Protein 5Z4Z (pdb70)

Sequence (266 aa):
SMKLQQLRYIWEVAHHDLNVSATAQSLYTSQPGISKQIRLLEDELGVEVFARSHLTRVTPAGERIIHTAGEILRKVESIKQIAQEFSNSMKLQQLRYIWEVAHHDLNVSATAQSLYTSQPGISKQIRLLEDELGVEVFARSGHLTRVTPAGERIIHTAGEILRKVESIKQIAQEFSNESMKLQQLRYIWEVAHHDLNVSATAQSLYTSQPGISKQIRLLEDELGVEVFARSGHLTRVTPAGERIIHTAGEILRKVESIKQIAQEFS

Nearest PDB structures (foldseek):
  5z4z-assembly2_C-2  TM=1.011E+00  e=6.939E-15  unclassified
  5z4y-assembly1_B  TM=9.822E-01  e=6.796E-14  unclassified
  5z4z-assembly1_A  TM=9.884E-01  e=1.163E-13  unclassified
  9f14-assembly1_A  TM=9.627E-01  e=1.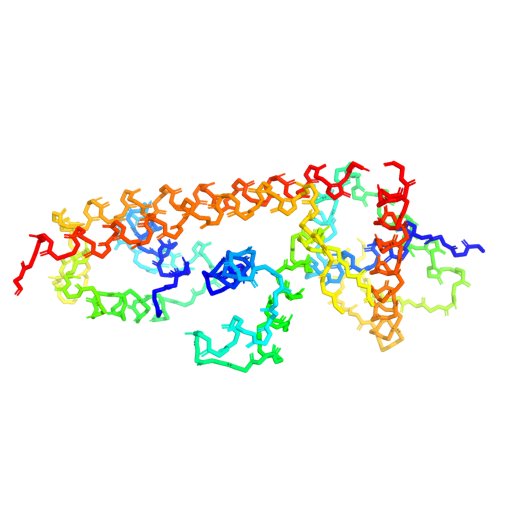868E-10  Klebsiella aerogenes
  2esn-assembly1_C  TM=8.718E-01  e=1.412E-03  Pseudomonas aeruginosa

Radius of gyration: 21.37 Å; Cα contacts (8 Å, |Δi|>4): 303; chains: 3; bounding box: 56×44×63 Å

B-factor: mean 33.5, std 11.33, range [14.19, 84.02]

Structure (mmCIF, N/CA/C/O backbone):
data_5Z4Z
#
_entry.id   5Z4Z
#
_cell.length_a   106.084
_cell.length_b   53.222
_cell.length_c   57.456
_cell.angle_alpha   90.00
_cell.angle_beta   91.66
_cell.angle_gamma   90.00
#
_symmetry.space_group_name_H-M   'C 1 2 1'
#
loop_
_entity.id
_entity.type
_entity.pdbx_description
1 polymer 'Transcriptional regulator CysB'
2 non-polymer 'SULFATE ION'
3 water water
#
loop_
_atom_site.group_PDB
_atom_site.id
_atom_site.type_symbol
_atom_site.label_atom_id
_atom_site.label_alt_id
_atom_site.label_comp_id
_atom_site.label_asym_id
_atom_site.label_entity_id
_atom_site.label_seq_id
_atom_site.pdbx_PDB_ins_code
_atom_site.Cartn_x
_atom_site.Cartn_y
_atom_site.Cartn_z
_atom_site.occupancy
_atom_site.B_iso_or_equiv
_atom_site.auth_seq_id
_atom_site.auth_comp_id
_atom_site.auth_asym_id
_atom_site.auth_atom_id
_atom_site.pdbx_PDB_model_num
ATOM 1 N N . SER A 1 1 ? 37.738 6.687 6.077 1.00 34.36 0 SER A N 1
ATOM 2 C CA . SER A 1 1 ? 38.433 5.732 6.927 1.00 38.38 0 SER A CA 1
ATOM 3 C C . SER A 1 1 ? 37.511 5.111 7.978 1.00 35.68 0 SER A C 1
ATOM 4 O O . SER A 1 1 ? 37.737 3.976 8.385 1.00 51.06 0 SER A O 1
ATOM 6 N N . MET A 1 2 ? 36.481 5.844 8.412 1.00 32.70 1 MET A N 1
ATOM 7 C CA . MET A 1 2 ? 35.502 5.283 9.335 1.00 26.43 1 MET A CA 1
ATOM 8 C C . MET A 1 2 ? 34.744 4.130 8.682 1.00 27.86 1 MET A C 1
ATOM 9 O O . MET A 1 2 ? 34.281 4.240 7.541 1.00 31.94 1 MET A O 1
ATOM 14 N N . LYS A 1 3 ? 34.601 3.032 9.423 1.00 22.16 2 LYS A N 1
ATOM 15 C CA . LYS A 1 3 ? 34.063 1.774 8.926 1.00 17.49 2 LYS A CA 1
ATOM 16 C C . LYS A 1 3 ? 32.754 1.459 9.634 1.00 26.60 2 LYS A C 1
ATOM 17 O O . LYS A 1 3 ? 32.584 1.774 10.816 1.00 22.86 2 LYS A O 1
ATOM 23 N N . LEU A 1 4 ? 31.818 0.849 8.896 1.00 18.56 3 LEU A N 1
ATOM 24 C CA . LEU A 1 4 ? 30.586 0.366 9.526 1.00 18.83 3 LEU A CA 1
ATOM 25 C C . LEU A 1 4 ? 30.888 -0.613 10.651 1.00 18.71 3 LEU A C 1
ATOM 26 O O . LEU A 1 4 ? 30.214 -0.610 11.685 1.00 21.65 3 LEU A O 1
ATOM 31 N N . GLN A 1 5 ? 31.897 -1.463 10.463 1.00 22.20 4 GLN A N 1
ATOM 32 C CA . GLN A 1 5 ? 32.260 -2.434 11.492 1.00 24.10 4 GLN A CA 1
ATOM 33 C C . GLN A 1 5 ? 32.675 -1.739 12.784 1.00 21.01 4 GLN A C 1
ATOM 34 O O . GLN A 1 5 ? 32.367 -2.219 13.878 1.00 23.37 4 GLN A O 1
ATOM 40 N N . GLN A 1 6 ? 33.337 -0.614 12.684 1.00 18.19 5 GLN A N 1
ATOM 41 C CA . GLN A 1 6 ? 33.714 0.119 13.843 1.00 18.51 5 GLN A CA 1
ATOM 42 C C . GLN A 1 6 ? 32.461 0.627 14.543 1.00 19.20 5 GLN A C 1
ATOM 43 O O . GLN A 1 6 ? 32.387 0.567 15.711 1.00 24.40 5 GLN A O 1
ATOM 49 N N . LEU A 1 7 ? 31.498 1.138 13.796 1.00 25.29 6 LEU A N 1
ATOM 50 C CA . LEU A 1 7 ? 30.232 1.589 14.368 1.00 20.29 6 LEU A CA 1
ATOM 51 C C . LEU A 1 7 ? 29.463 0.423 14.971 1.00 20.98 6 LEU A C 1
ATOM 52 O O . LEU A 1 7 ? 28.824 0.564 16.022 1.00 19.63 6 LEU A O 1
ATOM 57 N N . ARG A 1 8 ? 29.518 -0.741 14.327 1.00 17.22 7 ARG A N 1
ATOM 58 C CA . ARG A 1 8 ? 28.893 -1.924 14.910 1.00 20.85 7 ARG A CA 1
ATOM 59 C C . ARG A 1 8 ? 29.552 -2.300 16.236 1.00 26.75 7 ARG A C 1
ATOM 60 O O . ARG A 1 8 ? 28.863 -2.565 17.231 1.00 30.25 7 ARG A O 1
ATOM 64 N N . TYR A 1 9 ? 30.886 -2.265 16.286 1.00 24.27 8 TYR A N 1
ATOM 65 C CA . TYR A 1 9 ? 31.596 -2.653 17.504 1.00 22.01 8 TYR A CA 1
ATOM 66 C C . TYR A 1 9 ? 31.248 -1.750 18.678 1.00 22.45 8 TYR A C 1
ATOM 67 O O . TYR A 1 9 ? 30.933 -2.237 19.769 1.00 28.70 8 TYR A O 1
ATOM 76 N N . ILE A 1 10 ? 31.326 -0.432 18.497 1.00 18.80 9 ILE A N 1
ATOM 77 C CA . ILE A 1 10 ? 31.059 0.431 19.638 1.00 23.31 9 ILE A CA 1
ATOM 78 C C . ILE A 1 10 ? 29.611 0.278 20.089 1.00 28.33 9 ILE A C 1
ATOM 79 O O . ILE A 1 10 ? 29.331 0.276 21.294 1.00 22.34 9 ILE A O 1
ATOM 84 N N . TRP A 1 11 ? 28.668 0.114 19.143 1.00 27.39 10 TRP A N 1
ATOM 85 C CA . TRP A 1 11 ? 27.281 -0.134 19.543 1.00 26.53 10 TRP A CA 1
ATOM 86 C C . TRP A 1 11 ? 27.169 -1.422 20.353 1.00 24.22 10 TRP A C 1
ATOM 87 O O . TRP A 1 11 ? 26.528 -1.453 21.414 1.00 22.17 10 TRP A O 1
ATOM 98 N N . GLU A 1 12 ? 27.808 -2.495 19.881 1.00 20.76 11 GLU A N 1
ATOM 99 C CA . GLU A 1 12 ? 27.661 -3.780 20.567 1.00 24.99 11 GLU A CA 1
ATOM 100 C C . GLU A 1 12 ? 28.389 -3.795 21.913 1.00 27.20 11 GLU A C 1
ATOM 101 O O . GLU A 1 12 ? 27.879 -4.353 22.893 1.00 27.47 11 GLU A O 1
ATOM 107 N N . VAL A 1 13 ? 29.580 -3.197 21.990 1.00 30.42 12 VAL A N 1
ATOM 108 C CA . VAL A 1 13 ? 30.271 -3.131 23.278 1.00 23.41 12 VAL A CA 1
ATOM 109 C C . VAL A 1 13 ? 29.398 -2.420 24.302 1.00 23.94 12 VAL A C 1
ATOM 110 O O . VAL A 1 13 ? 29.276 -2.863 25.450 1.00 26.58 12 VAL A O 1
ATOM 114 N N . ALA A 1 14 ? 28.751 -1.325 23.891 1.00 23.47 13 ALA A N 1
ATOM 115 C CA . ALA A 1 14 ? 27.872 -0.580 24.795 1.00 29.39 13 ALA A CA 1
ATOM 116 C C . ALA A 1 14 ? 26.661 -1.397 25.234 1.00 31.37 13 ALA A C 1
ATOM 117 O O . ALA A 1 14 ? 26.193 -1.248 26.366 1.00 29.13 13 ALA A O 1
ATOM 119 N N . HIS A 1 15 ? 26.139 -2.262 24.371 1.00 29.16 14 HIS A N 1
ATOM 120 C CA . HIS A 1 15 ? 24.971 -3.060 24.720 1.00 36.97 14 HIS A CA 1
ATOM 121 C C . HIS A 1 15 ? 25.321 -4.439 25.286 1.00 40.04 14 HIS A C 1
ATOM 122 O O . HIS A 1 15 ? 24.418 -5.252 25.513 1.00 42.30 14 HIS A O 1
ATOM 129 N N . HIS A 1 16 ? 26.604 -4.720 25.521 1.00 38.95 15 HIS A N 1
ATOM 130 C CA . HIS A 1 16 ? 27.015 -5.882 26.298 1.00 34.10 15 HIS A CA 1
ATOM 131 C C . HIS A 1 16 ? 27.717 -5.447 27.586 1.00 44.03 15 HIS A C 1
ATOM 132 O O . HIS A 1 16 ? 28.655 -6.103 28.049 1.00 32.75 15 HIS A O 1
ATOM 139 N N . ASP A 1 17 ? 27.272 -4.317 28.148 1.00 46.08 16 ASP A N 1
ATOM 140 C CA . ASP A 1 17 ? 27.767 -3.785 29.420 1.00 44.61 16 ASP A CA 1
ATOM 141 C C . ASP A 1 17 ? 29.283 -3.589 29.421 1.00 39.88 16 ASP A C 1
ATOM 142 O O . ASP A 1 17 ? 29.976 -3.911 30.388 1.00 45.03 16 ASP A O 1
ATOM 147 N N . LEU A 1 18 ? 29.806 -3.085 28.307 1.00 39.40 17 LEU A N 1
ATOM 148 C CA . LEU A 1 18 ? 31.215 -2.735 28.169 1.00 41.07 17 LEU A CA 1
ATOM 149 C C . LEU A 1 18 ? 32.140 -3.924 28.365 1.00 41.58 17 LEU A C 1
ATOM 150 O O . LEU A 1 18 ? 33.322 -3.745 28.685 1.00 39.02 17 LEU A O 1
ATOM 155 N N . ASN A 1 19 ? 31.620 -5.134 28.186 1.00 37.26 18 ASN A N 1
ATOM 156 C CA . ASN A 1 19 ? 32.432 -6.341 28.255 1.00 44.54 18 ASN A CA 1
ATOM 157 C C . ASN A 1 19 ? 32.872 -6.693 26.834 1.00 38.86 18 ASN A C 1
ATOM 158 O O . ASN A 1 19 ? 32.075 -7.198 26.034 1.00 33.58 18 ASN A O 1
ATOM 163 N N . VAL A 1 20 ? 34.148 -6.446 26.526 1.00 30.80 19 VAL A N 1
ATOM 164 C CA . VAL A 1 20 ? 34.625 -6.664 25.165 1.00 32.87 19 VAL A CA 1
ATOM 165 C C . VAL A 1 20 ? 34.722 -8.149 24.852 1.00 45.82 19 VAL A C 1
ATOM 166 O O . VAL A 1 20 ? 34.436 -8.572 23.723 1.00 52.68 19 VAL A O 1
ATOM 170 N N . SER A 1 21 ? 35.064 -8.974 25.844 1.00 46.25 20 SER A N 1
ATOM 171 C CA . SER A 1 21 ? 35.170 -10.405 25.581 1.00 45.29 20 SER A CA 1
ATOM 172 C C . SER A 1 21 ? 33.811 -11.011 25.271 1.00 46.54 20 SER A C 1
ATOM 173 O O . SER A 1 21 ? 33.680 -11.802 24.329 1.00 49.03 20 SER A O 1
ATOM 176 N N . ALA A 1 22 ? 32.783 -10.638 26.035 1.00 46.53 21 ALA A N 1
ATOM 177 C CA . ALA A 1 22 ? 31.434 -11.084 25.707 1.00 43.73 21 ALA A CA 1
ATOM 178 C C . ALA A 1 22 ? 30.998 -10.568 24.341 1.00 43.58 21 ALA A C 1
ATOM 179 O O . ALA A 1 22 ? 30.429 -11.319 23.538 1.00 42.80 21 ALA A O 1
ATOM 181 N N . THR A 1 23 ? 31.301 -9.305 24.037 1.00 38.61 22 THR A N 1
ATOM 182 C CA . THR A 1 23 ? 30.974 -8.777 22.719 1.00 34.21 22 THR A CA 1
ATOM 183 C C . THR A 1 23 ? 31.662 -9.591 21.628 1.00 34.79 22 THR A C 1
ATOM 184 O O . THR A 1 23 ? 31.029 -9.992 20.642 1.00 35.73 22 THR A O 1
ATOM 188 N N . ALA A 1 24 ? 32.955 -9.872 21.811 1.00 37.85 23 ALA A N 1
ATOM 189 C CA . ALA A 1 24 ? 33.692 -10.708 20.866 1.00 37.89 23 ALA A CA 1
ATOM 190 C C . ALA A 1 24 ? 33.025 -12.070 20.668 1.00 39.37 23 ALA A C 1
ATOM 191 O O . ALA A 1 24 ? 32.871 -12.539 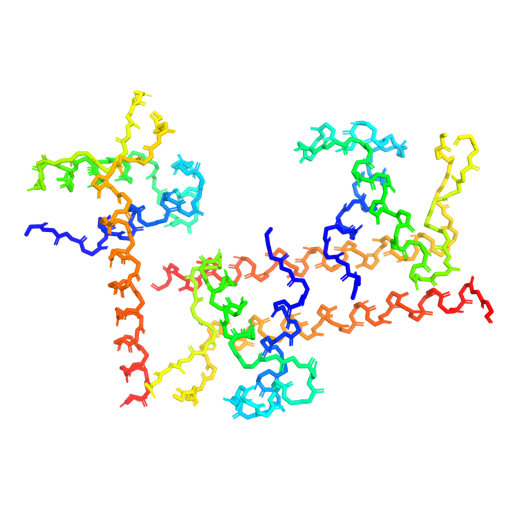19.534 1.00 44.84 23 ALA A O 1
ATOM 193 N N . GLN A 1 25 ? 32.615 -12.719 21.760 1.00 36.71 24 GLN A N 1
ATOM 194 C CA . GLN A 1 25 ? 32.027 -14.050 21.643 1.00 34.17 24 GLN A CA 1
ATOM 195 C C . GLN A 1 25 ? 30.719 -14.014 20.854 1.00 38.54 24 GLN A C 1
ATOM 196 O O . GLN A 1 25 ? 30.467 -14.888 20.014 1.00 44.41 24 GLN A O 1
ATOM 198 N N . SER A 1 26 ? 29.887 -12.995 21.092 1.00 38.01 25 SER A N 1
ATOM 199 C CA . SER A 1 26 ? 28.591 -12.913 20.427 1.00 40.29 25 SER A CA 1
ATOM 200 C C . SER A 1 26 ? 28.728 -12.536 18.953 1.00 36.00 25 SER A C 1
ATOM 201 O O . SER A 1 26 ? 27.921 -12.978 18.127 1.00 36.96 25 SER A O 1
ATOM 204 N N . LEU A 1 27 ? 29.751 -11.763 18.598 1.00 28.82 26 LEU A N 1
ATOM 205 C CA . LEU A 1 27 ? 29.964 -11.347 17.221 1.00 27.56 26 LEU A CA 1
ATOM 206 C C . LEU A 1 27 ? 30.919 -12.267 16.498 1.00 39.21 26 LEU A C 1
ATOM 207 O O . LEU A 1 27 ? 31.315 -11.967 15.362 1.00 34.79 26 LEU A O 1
ATOM 212 N N . TYR A 1 28 ? 31.279 -13.379 17.132 1.00 30.33 27 TYR A N 1
ATOM 213 C CA . TYR A 1 28 ? 32.170 -14.382 16.566 1.00 38.58 27 TYR A CA 1
ATOM 214 C C . TYR A 1 28 ? 33.418 -13.724 15.982 1.00 39.48 27 TYR A C 1
ATOM 215 O O . TYR A 1 28 ? 33.715 -13.815 14.792 1.00 40.21 27 TYR A O 1
ATOM 224 N N . THR A 1 29 ? 34.138 -13.022 16.852 1.00 39.11 28 THR A N 1
ATOM 225 C CA . THR A 1 29 ? 35.408 -12.425 16.476 1.00 39.16 28 THR A CA 1
ATOM 226 C C . THR A 1 29 ? 36.272 -12.354 17.723 1.00 41.14 28 THR A C 1
ATOM 227 O O . THR A 1 29 ? 35.840 -12.709 18.823 1.00 40.62 28 THR A O 1
ATOM 231 N N . SER A 1 30 ? 37.517 -11.934 17.532 1.00 42.13 29 SER A N 1
ATOM 232 C CA . SER A 1 30 ? 38.468 -11.888 18.626 1.00 42.07 29 SER A CA 1
ATOM 233 C C . SER A 1 30 ? 38.339 -10.595 19.423 1.00 41.82 29 SER A C 1
ATOM 234 O O . SER A 1 30 ? 37.994 -9.530 18.892 1.00 41.23 29 SER A O 1
ATOM 237 N N . GLN A 1 31 ? 38.612 -10.705 20.722 1.00 34.87 30 GLN A N 1
ATOM 238 C CA . GLN A 1 31 ? 38.689 -9.512 21.559 1.00 41.35 30 GLN A CA 1
ATOM 239 C C . GLN A 1 31 ? 39.757 -8.534 21.072 1.00 43.87 30 GLN A C 1
ATOM 240 O O . GLN A 1 31 ? 39.450 -7.329 20.970 1.00 37.41 30 GLN A O 1
ATOM 246 N N . PRO A 1 32 ? 40.987 -8.957 20.729 1.00 45.58 31 PRO A N 1
ATOM 247 C CA . PRO A 1 32 ? 41.951 -7.987 20.181 1.00 43.40 31 PRO A CA 1
ATOM 248 C C . PRO A 1 32 ? 41.447 -7.282 18.931 1.00 38.51 31 PRO A C 1
ATOM 249 O O . PRO A 1 32 ? 41.684 -6.076 18.769 1.00 31.95 31 PRO A O 1
ATOM 253 N N . GLY A 1 33 ? 40.756 -7.999 18.036 1.00 38.84 32 GLY A N 1
ATOM 254 C CA . GLY A 1 33 ? 40.220 -7.350 16.848 1.00 30.92 32 GLY A CA 1
ATOM 255 C C . GLY A 1 33 ? 39.286 -6.200 17.177 1.00 29.05 32 GLY A C 1
ATOM 256 O O . GLY A 1 33 ? 39.406 -5.108 16.615 1.00 33.71 32 GLY A O 1
ATOM 257 N N . ILE A 1 34 ? 38.356 -6.424 18.113 1.00 26.42 33 ILE A N 1
ATOM 258 C CA . ILE A 1 34 ? 37.417 -5.377 18.505 1.00 29.29 33 ILE A CA 1
ATOM 259 C C . ILE A 1 34 ? 38.169 -4.188 19.094 1.00 33.26 33 ILE A C 1
ATOM 260 O O . ILE A 1 34 ? 37.936 -3.031 18.718 1.00 27.79 33 ILE A O 1
ATOM 265 N N . SER A 1 35 ? 39.083 -4.458 20.030 1.00 30.05 34 SER A N 1
ATOM 266 C CA . SER A 1 35 ? 39.800 -3.375 20.687 1.00 30.43 34 SER A CA 1
ATOM 267 C C . SER A 1 35 ? 40.602 -2.563 19.687 1.00 32.37 34 SER A C 1
ATOM 268 O O . SER A 1 35 ? 40.637 -1.331 19.762 1.00 31.87 34 SER A O 1
ATOM 271 N N . LYS A 1 36 ? 41.233 -3.236 18.726 1.00 34.10 35 LYS A N 1
ATOM 272 C CA . LYS A 1 36 ? 42.056 -2.513 17.771 1.00 33.12 35 LYS A CA 1
ATOM 273 C C . LYS A 1 36 ? 41.194 -1.633 16.869 1.00 34.97 35 LYS A C 1
ATOM 274 O O . LYS A 1 36 ? 41.562 -0.490 16.569 1.00 32.50 35 LYS A O 1
ATOM 280 N N . GLN A 1 37 ? 40.012 -2.116 16.483 1.00 29.40 36 GLN A N 1
ATOM 281 C CA . GLN A 1 37 ? 39.163 -1.327 15.601 1.00 25.00 36 GLN A CA 1
ATOM 282 C C . GLN A 1 37 ? 38.558 -0.137 16.329 1.00 23.68 36 GLN A C 1
ATOM 283 O O . GLN A 1 37 ? 38.434 0.950 15.754 1.00 30.66 36 GLN A O 1
ATOM 289 N N . ILE A 1 38 ? 38.204 -0.311 17.599 1.00 22.55 37 ILE A N 1
ATOM 290 C CA . ILE A 1 38 ? 37.690 0.809 18.380 1.00 20.42 37 ILE A CA 1
ATOM 291 C C . ILE A 1 38 ? 38.765 1.878 18.540 1.00 24.19 37 ILE A C 1
ATOM 292 O O . ILE A 1 38 ? 38.483 3.081 18.449 1.00 24.81 37 ILE A O 1
ATOM 297 N N . ARG A 1 39 ? 40.011 1.456 18.797 1.00 21.89 38 ARG A N 1
ATOM 298 C CA . ARG A 1 39 ? 41.124 2.397 18.926 1.00 22.53 38 ARG A CA 1
ATOM 299 C C . ARG A 1 39 ? 41.390 3.147 17.624 1.00 27.34 38 ARG A C 1
ATOM 300 O O . ARG A 1 39 ? 41.732 4.337 17.642 1.00 27.33 38 ARG A O 1
ATOM 302 N N . LEU A 1 40 ? 41.272 2.464 16.483 1.00 27.13 39 LEU A N 1
ATOM 303 C CA . LEU A 1 40 ? 41.400 3.147 15.197 1.00 28.51 39 LEU A CA 1
ATOM 304 C C . LEU A 1 40 ? 40.313 4.203 15.025 1.00 29.19 39 LEU A C 1
ATOM 305 O O . LEU A 1 40 ? 40.570 5.296 14.498 1.00 27.68 39 LEU A O 1
ATOM 310 N N . LEU A 1 41 ? 39.070 3.857 15.371 1.00 25.17 40 LEU A N 1
ATOM 311 C CA . LEU A 1 41 ? 37.984 4.833 15.315 1.00 22.87 40 LEU A CA 1
ATOM 312 C C . LEU A 1 41 ? 38.297 6.042 16.192 1.00 28.01 40 LEU A C 1
ATOM 313 O O . LEU A 1 41 ? 38.176 7.199 15.762 1.00 28.41 40 LEU A O 1
ATOM 318 N N . GLU A 1 42 ? 38.700 5.789 17.437 1.00 30.45 41 GLU A N 1
ATOM 319 C CA . GLU A 1 42 ? 38.925 6.896 18.357 1.00 28.95 41 GLU A CA 1
ATOM 320 C C . GLU A 1 42 ? 40.071 7.780 17.883 1.00 21.22 41 GLU A C 1
ATOM 321 O O . GLU A 1 42 ? 39.972 9.010 17.960 1.00 28.79 41 GLU A O 1
ATOM 327 N N . ASP A 1 43 ? 41.123 7.188 17.306 1.00 24.70 42 ASP A N 1
ATOM 328 C CA . ASP A 1 43 ? 42.206 8.002 16.758 1.00 29.96 42 ASP A CA 1
ATOM 329 C C . ASP A 1 43 ? 41.700 8.915 15.647 1.00 31.12 42 ASP A C 1
ATOM 330 O O . ASP A 1 43 ? 42.117 10.074 15.549 1.00 34.65 42 ASP A O 1
ATOM 335 N N . GLU A 1 44 ? 40.850 8.385 14.764 1.00 27.93 43 GLU A N 1
ATOM 336 C CA . GLU A 1 44 ? 40.330 9.166 13.640 1.00 34.82 43 GLU A CA 1
ATOM 337 C C . GLU A 1 44 ? 39.361 10.246 14.111 1.00 34.97 43 GLU A C 1
ATOM 338 O O . GLU A 1 44 ? 39.323 11.344 13.545 1.00 32.14 43 GLU A O 1
ATOM 344 N N . LEU A 1 45 ? 38.556 9.949 15.131 1.00 35.80 44 LEU A N 1
ATOM 345 C CA . LEU A 1 45 ? 37.626 10.947 15.637 1.00 29.02 44 LEU A CA 1
ATOM 346 C C . LEU A 1 45 ? 38.283 11.936 16.587 1.00 32.32 44 LEU A C 1
ATOM 347 O O . LEU A 1 45 ? 37.723 13.011 16.814 1.00 36.46 44 LEU A O 1
ATOM 352 N N . GLY A 1 46 ? 39.426 11.588 17.179 1.00 36.58 45 GLY A N 1
ATOM 353 C CA . GLY A 1 46 ? 40.063 12.492 18.111 1.00 32.65 45 GLY A CA 1
ATOM 354 C C . GLY A 1 46 ? 39.376 12.591 19.446 1.00 30.41 45 GLY A C 1
ATOM 355 O O . GLY A 1 46 ? 39.565 13.586 20.149 1.00 31.38 45 GLY A O 1
ATOM 356 N N . VAL A 1 47 ? 38.537 11.613 19.791 1.00 34.13 46 VAL A N 1
ATOM 357 C CA . VAL A 1 47 ? 37.879 11.528 21.092 1.00 33.63 46 VAL A CA 1
ATOM 358 C C . VAL A 1 47 ? 37.829 10.062 21.490 1.00 29.41 46 VAL A C 1
ATOM 359 O O . VAL A 1 47 ? 37.810 9.176 20.632 1.00 35.82 46 VAL A O 1
ATOM 363 N N . GLU A 1 48 ? 37.797 9.801 22.797 1.00 27.99 47 GLU A N 1
ATOM 364 C CA . GLU A 1 48 ? 37.571 8.446 23.278 1.00 33.98 47 GLU A CA 1
ATOM 365 C C . GLU A 1 48 ? 36.080 8.210 23.497 1.00 29.37 47 GLU A C 1
ATOM 366 O O . GLU A 1 48 ? 35.383 9.055 24.066 1.00 29.34 47 GLU A O 1
ATOM 372 N N . VAL A 1 49 ? 35.612 7.040 23.058 1.00 32.00 48 VAL A N 1
ATOM 373 C CA . VAL A 1 49 ? 34.217 6.633 23.223 1.00 32.88 48 VAL A CA 1
ATOM 374 C C . VAL A 1 49 ? 33.966 6.014 24.595 1.00 30.34 48 VAL A C 1
ATOM 375 O O . VAL A 1 49 ? 32.861 6.128 25.137 1.00 31.61 48 VAL A O 1
ATOM 379 N N . PHE A 1 50 ? 34.959 5.332 25.165 1.00 30.53 49 PHE A N 1
ATOM 380 C CA . PHE A 1 50 ? 34.830 4.700 26.467 1.00 29.64 49 PHE A CA 1
ATOM 381 C C . PHE A 1 50 ? 35.968 5.177 27.350 1.00 29.48 49 PHE A C 1
ATOM 382 O O . PHE A 1 50 ? 37.069 5.428 26.859 1.00 25.17 49 PHE A O 1
ATOM 390 N N . ALA A 1 51 ? 35.673 5.376 28.630 1.00 31.02 50 ALA A N 1
ATOM 391 C CA . ALA A 1 51 ? 36.719 5.559 29.623 1.00 37.34 50 ALA A CA 1
ATOM 392 C C . ALA A 1 51 ? 37.265 4.205 30.047 1.00 40.01 50 ALA A C 1
ATOM 393 O O . ALA A 1 51 ? 36.518 3.228 30.178 1.00 43.14 50 ALA A O 1
ATOM 395 N N . ARG A 1 52 ? 38.573 4.151 30.257 1.00 38.33 51 ARG A N 1
ATOM 396 C CA . ARG A 1 52 ? 39.270 2.919 30.569 1.00 43.68 51 ARG A CA 1
ATOM 397 C C . ARG A 1 52 ? 39.861 3.009 31.962 1.00 47.79 51 ARG A C 1
ATOM 398 O O . ARG A 1 52 ? 40.013 4.097 32.528 1.00 50.36 51 ARG A O 1
ATOM 406 N N . SER A 1 53 ? 40.216 1.845 32.487 1.00 47.10 52 SER A N 1
ATOM 407 C CA . SER A 1 53 ? 40.917 1.755 33.761 1.00 52.50 52 SER A CA 1
ATOM 408 C C . SER A 1 53 ? 41.542 0.365 33.863 1.00 53.54 52 SER A C 1
ATOM 409 O O . SER A 1 53 ? 40.890 -0.607 34.264 1.00 59.92 52 SER A O 1
ATOM 412 N N . GLY A 1 54 ? 42.802 0.271 33.451 1.00 44.94 53 GLY A N 1
ATOM 413 N N . HIS A 1 56 ? 39.890 -2.793 32.030 1.00 49.15 55 HIS A N 1
ATOM 414 C CA . HIS A 1 56 ? 38.435 -2.764 32.041 1.00 52.31 55 HIS A CA 1
ATOM 415 C C . HIS A 1 56 ? 37.908 -1.454 31.441 1.00 54.91 55 HIS A C 1
ATOM 416 O O . HIS A 1 56 ? 38.493 -0.395 31.656 1.00 56.89 55 HIS A O 1
ATOM 418 N N . LEU A 1 57 ? 36.817 -1.519 30.675 1.00 46.56 56 LEU A N 1
ATOM 419 C CA . LEU A 1 57 ? 36.119 -0.302 30.295 1.00 46.23 56 LEU A CA 1
ATOM 420 C C . LEU A 1 57 ? 35.135 0.018 31.403 1.00 40.58 56 LEU A C 1
ATOM 421 O O . LEU A 1 57 ? 34.419 -0.860 31.889 1.00 43.80 56 LEU A O 1
ATOM 426 N N . THR A 1 58 ? 35.066 1.285 31.770 1.00 43.20 57 THR A N 1
ATOM 427 C CA . THR A 1 58 ? 34.310 1.679 32.949 1.00 41.64 57 THR A CA 1
ATOM 428 C C . THR A 1 58 ? 33.002 2.365 32.626 1.00 32.13 57 THR A C 1
ATOM 429 O O . THR A 1 58 ? 32.032 2.188 33.355 1.00 37.49 57 THR A O 1
ATOM 433 N N . ARG A 1 59 ? 32.959 3.168 31.570 1.00 34.09 58 ARG A N 1
ATOM 434 C CA . ARG A 1 59 ? 31.750 3.895 31.211 1.00 32.06 58 ARG A CA 1
ATOM 435 C C . ARG A 1 59 ? 31.895 4.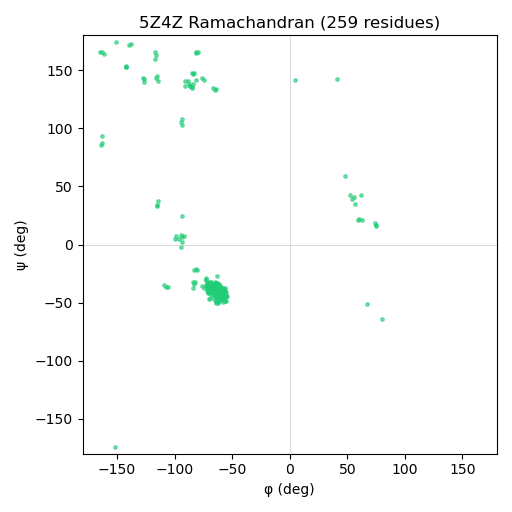403 29.786 1.00 33.59 58 ARG A C 1
ATOM 436 O O . ARG A 1 59 ? 32.984 4.396 29.206 1.00 37.82 58 ARG A O 1
ATOM 440 N N . VAL A 1 60 ? 30.764 4.822 29.225 1.00 31.57 59 VAL A N 1
ATOM 441 C CA . VAL A 1 60 ? 30.742 5.557 27.967 1.00 31.44 59 VAL A CA 1
ATOM 442 C C . VAL A 1 60 ? 30.971 7.029 28.284 1.00 36.37 59 VAL A C 1
ATOM 443 O O . VAL A 1 60 ? 30.355 7.579 29.201 1.00 36.71 59 VAL A O 1
ATOM 447 N N . THR A 1 61 ? 31.833 7.685 27.521 1.00 32.35 60 THR A N 1
ATOM 448 C CA . THR A 1 61 ? 32.151 9.085 27.779 1.00 31.26 60 THR A CA 1
ATOM 449 C C . THR A 1 61 ? 31.035 9.959 27.215 1.00 37.59 60 THR A C 1
ATOM 450 O O . THR A 1 61 ? 30.202 9.487 26.434 1.00 29.25 60 THR A O 1
ATOM 454 N N . PRO A 1 62 ? 30.975 11.243 27.600 1.00 34.21 61 PRO A N 1
ATOM 455 C CA . PRO A 1 62 ? 29.932 12.115 27.017 1.00 33.89 61 PRO A CA 1
ATOM 456 C C . PRO A 1 62 ? 29.956 12.167 25.498 1.00 29.75 61 PRO A C 1
ATOM 457 O O . PRO A 1 62 ? 28.890 12.141 24.866 1.00 32.85 61 PRO A O 1
ATOM 461 N N . ALA A 1 63 ? 31.137 12.249 24.885 1.00 29.81 62 ALA A N 1
ATOM 462 C CA . ALA A 1 63 ? 31.190 12.167 23.433 1.00 29.61 62 ALA A CA 1
ATOM 463 C C . ALA A 1 63 ? 30.720 10.803 22.965 1.00 30.56 62 ALA A C 1
ATOM 464 O O . ALA A 1 63 ? 30.002 10.697 21.964 1.00 23.57 62 ALA A O 1
ATOM 466 N N . GLY A 1 64 ? 31.091 9.753 23.702 1.00 28.49 63 GLY A N 1
ATOM 467 C CA . GLY A 1 64 ? 30.701 8.408 23.324 1.00 21.17 63 GLY A CA 1
ATOM 468 C C . GLY A 1 64 ? 29.200 8.197 23.328 1.00 27.62 63 GLY A C 1
ATOM 469 O O . GLY A 1 64 ? 28.672 7.438 22.514 1.00 25.97 63 GLY A O 1
ATOM 470 N N . GLU A 1 65 ? 28.499 8.801 24.291 1.00 23.54 64 GLU A N 1
ATOM 471 C CA . GLU A 1 65 ? 27.051 8.626 24.338 1.00 28.97 64 GLU A CA 1
ATOM 472 C C . GLU A 1 65 ? 26.411 9.092 23.038 1.00 28.87 64 GLU A C 1
ATOM 473 O O . GLU A 1 65 ? 25.490 8.446 22.527 1.00 29.47 64 GLU A O 1
ATOM 479 N N . ARG A 1 66 ? 26.875 10.231 22.510 1.00 22.88 65 ARG A N 1
ATOM 480 C CA . ARG A 1 66 ? 26.327 10.802 21.285 1.00 24.20 65 ARG A CA 1
ATOM 481 C C . ARG A 1 66 ? 26.678 9.961 20.059 1.00 26.02 65 ARG A C 1
ATOM 482 O O . ARG A 1 66 ? 25.828 9.718 19.191 1.00 32.97 65 ARG A O 1
ATOM 490 N N . ILE A 1 67 ? 27.952 9.572 19.945 1.00 20.61 66 ILE A N 1
ATOM 491 C CA . ILE A 1 67 ? 28.448 8.828 18.785 1.00 22.51 66 ILE A CA 1
ATOM 492 C C . ILE A 1 67 ? 27.782 7.459 18.692 1.00 21.88 66 ILE A C 1
ATOM 493 O O . ILE A 1 67 ? 27.373 7.015 17.607 1.00 27.64 66 ILE A O 1
ATOM 498 N N . ILE A 1 68 ? 27.652 6.771 19.831 1.00 25.47 67 ILE A N 1
ATOM 499 C CA . ILE A 1 68 ? 27.024 5.448 19.853 1.00 24.15 67 ILE A CA 1
ATOM 500 C C . ILE A 1 68 ? 25.557 5.539 19.439 1.00 25.72 67 ILE A C 1
ATOM 501 O O . ILE A 1 68 ? 25.064 4.719 18.650 1.00 25.07 67 ILE A O 1
ATOM 506 N N . HIS A 1 69 ? 24.849 6.556 19.933 1.00 19.85 68 HIS A N 1
ATOM 507 C CA . HIS A 1 69 ? 23.449 6.759 19.568 1.00 26.62 68 HIS A CA 1
ATOM 508 C C . HIS A 1 69 ? 23.291 6.948 18.067 1.00 24.19 68 HIS A C 1
ATOM 509 O O . HIS A 1 69 ? 22.364 6.400 17.460 1.00 25.27 68 HIS A O 1
ATOM 516 N N . THR A 1 70 ? 24.169 7.750 17.460 1.00 28.12 69 THR A N 1
ATOM 517 C CA . THR A 1 70 ? 24.145 7.940 16.011 1.00 18.29 69 THR A CA 1
ATOM 518 C C . THR A 1 70 ? 24.556 6.667 15.277 1.00 27.40 69 THR A C 1
ATOM 519 O O . THR A 1 70 ? 23.981 6.332 14.229 1.00 28.57 69 THR A O 1
ATOM 523 N N . ALA A 1 71 ? 25.529 5.935 15.819 1.00 21.63 70 ALA A N 1
ATOM 524 C CA . ALA A 1 71 ? 25.889 4.635 15.261 1.00 20.87 70 ALA A CA 1
ATOM 525 C C . ALA A 1 71 ? 24.682 3.698 15.206 1.00 20.26 70 ALA A C 1
ATOM 526 O O . ALA A 1 71 ? 24.522 2.938 14.244 1.00 23.86 70 ALA A O 1
ATOM 528 N N . GLY A 1 72 ? 23.839 3.717 16.243 1.00 18.01 71 GLY A N 1
ATOM 529 C CA . GLY A 1 72 ? 22.638 2.895 16.221 1.00 21.79 71 GLY A CA 1
ATOM 530 C C . GLY A 1 72 ? 21.688 3.292 15.103 1.00 25.00 71 GLY A C 1
ATOM 531 O O . GLY A 1 72 ? 21.117 2.435 14.427 1.00 26.13 71 GLY A O 1
ATOM 532 N N . GLU A 1 73 ? 21.497 4.599 14.913 1.00 20.00 72 GLU A N 1
ATOM 533 C CA . GLU A 1 73 ? 20.692 5.092 13.796 1.00 22.17 72 GLU A CA 1
ATOM 534 C C . GLU A 1 73 ? 21.271 4.622 12.472 1.00 24.96 72 GLU A C 1
ATOM 535 O O . GLU A 1 73 ? 20.536 4.224 11.562 1.00 21.84 72 GLU A O 1
ATOM 541 N N . ILE A 1 74 ? 22.593 4.660 12.344 1.00 21.34 73 ILE A N 1
ATOM 542 C CA . ILE A 1 74 ? 23.200 4.210 11.101 1.00 19.83 73 ILE A CA 1
ATOM 543 C C . ILE A 1 74 ? 22.937 2.723 10.891 1.00 27.37 73 ILE A C 1
ATOM 544 O O . ILE A 1 74 ? 22.580 2.299 9.786 1.00 21.05 73 ILE A O 1
ATOM 549 N N . LEU A 1 75 ? 23.079 1.911 11.949 1.00 25.53 74 LEU A N 1
ATOM 550 C CA . LEU A 1 75 ? 22.871 0.468 11.810 1.00 21.39 74 LEU A CA 1
ATOM 551 C C . LEU A 1 75 ? 21.421 0.135 11.460 1.00 22.95 74 LEU A C 1
ATOM 552 O O . LEU A 1 75 ? 21.168 -0.785 10.671 1.00 24.15 74 LEU A O 1
ATOM 557 N N . ARG A 1 76 ? 20.454 0.864 12.031 1.00 22.16 75 ARG A N 1
ATOM 558 C CA . ARG A 1 76 ? 19.055 0.671 11.630 1.00 23.87 75 ARG A CA 1
ATOM 559 C C . ARG A 1 76 ? 18.829 1.026 10.158 1.00 28.84 75 ARG A C 1
ATOM 560 O O . ARG A 1 76 ? 18.061 0.351 9.456 1.00 31.13 75 ARG A O 1
ATOM 568 N N . LYS A 1 77 ? 19.475 2.090 9.672 1.00 23.98 76 LYS A N 1
ATOM 569 C CA . LYS A 1 77 ? 19.363 2.432 8.253 1.00 28.17 76 LYS A CA 1
ATOM 570 C C . LYS A 1 77 ? 20.031 1.387 7.359 1.00 27.40 76 LYS A C 1
ATOM 571 O O . LYS A 1 77 ? 19.545 1.129 6.255 1.00 25.38 76 LYS A O 1
ATOM 575 N N . VAL A 1 78 ? 21.144 0.787 7.798 1.00 17.77 77 VAL A N 1
ATOM 576 C CA . VAL A 1 78 ? 21.704 -0.334 7.039 1.00 23.99 77 VAL A CA 1
ATOM 577 C C . VAL A 1 78 ? 20.700 -1.477 6.977 1.00 25.43 77 VAL A C 1
ATOM 578 O O . VAL A 1 78 ? 20.582 -2.165 5.956 1.00 26.07 77 VAL A O 1
ATOM 582 N N . GLU A 1 79 ? 19.978 -1.721 8.074 1.00 22.12 78 GLU A N 1
ATOM 583 C CA . GLU A 1 79 ? 18.923 -2.725 8.025 1.00 29.68 78 GLU A CA 1
ATOM 584 C C . GLU A 1 79 ? 17.808 -2.304 7.079 1.00 30.21 78 GLU A C 1
ATOM 585 O O . GLU A 1 79 ? 17.166 -3.157 6.450 1.00 34.66 78 GLU A O 1
ATOM 591 N N . SER A 1 80 ? 17.550 -1.000 6.968 1.00 21.69 79 SER A N 1
ATOM 592 C CA . SER A 1 80 ? 16.487 -0.564 6.077 1.00 25.04 79 SER A CA 1
ATOM 593 C C . SER A 1 80 ? 16.858 -0.832 4.629 1.00 23.80 79 SER A C 1
ATOM 594 O O . SER A 1 80 ? 16.019 -1.269 3.843 1.00 25.37 79 SER A O 1
ATOM 597 N N . ILE A 1 81 ? 18.136 -0.666 4.286 1.00 21.23 80 ILE A N 1
ATOM 598 C CA . ILE A 1 81 ? 18.576 -0.953 2.925 1.00 23.72 80 ILE A CA 1
ATOM 599 C C . ILE A 1 81 ? 18.343 -2.423 2.581 1.00 28.99 80 ILE A C 1
ATOM 600 O O . ILE A 1 81 ? 17.822 -2.747 1.505 1.00 26.96 80 ILE A O 1
ATOM 605 N N . LYS A 1 82 ? 18.692 -3.334 3.498 1.00 31.10 81 LYS A N 1
ATOM 606 C CA . LYS A 1 82 ? 18.433 -4.757 3.252 1.00 32.23 81 LYS A CA 1
ATOM 607 C C . LYS A 1 82 ? 16.945 -5.042 3.092 1.00 23.28 81 LYS A C 1
ATOM 608 O O . LYS A 1 82 ? 16.561 -5.930 2.325 1.00 24.34 81 LYS A O 1
ATOM 614 N N . GLN A 1 83 ? 16.094 -4.326 3.825 1.00 23.30 82 GLN A N 1
ATOM 615 C CA . GLN A 1 83 ? 14.657 -4.534 3.701 1.00 28.04 82 GLN A CA 1
ATOM 616 C C . GLN A 1 83 ? 14.143 -4.030 2.357 1.00 29.09 82 GLN A C 1
ATOM 617 O O . GLN A 1 83 ? 13.312 -4.684 1.719 1.00 26.28 82 GLN A O 1
ATOM 619 N N . ILE A 1 84 ? 14.644 -2.882 1.902 1.00 26.02 83 ILE A N 1
ATOM 620 C CA . ILE A 1 84 ? 14.276 -2.374 0.584 1.00 24.57 83 ILE A CA 1
ATOM 621 C C . ILE A 1 84 ? 14.640 -3.397 -0.479 1.00 25.14 83 ILE A C 1
ATOM 622 O O . ILE A 1 84 ? 13.845 -3.714 -1.375 1.00 26.34 83 ILE A O 1
ATOM 627 N N . ALA A 1 85 ? 15.856 -3.936 -0.384 1.00 24.48 84 ALA A N 1
ATOM 628 C CA . ALA A 1 85 ? 16.302 -4.931 -1.351 1.00 25.21 84 ALA A CA 1
ATOM 629 C C . ALA A 1 85 ? 15.395 -6.152 -1.339 1.00 26.64 84 ALA A C 1
ATOM 630 O O . ALA A 1 85 ? 15.065 -6.700 -2.393 1.00 27.81 84 ALA A O 1
ATOM 632 N N . GLN A 1 86 ? 14.991 -6.607 -0.152 1.00 30.77 85 GLN A N 1
ATOM 633 C CA . GLN A 1 86 ? 14.082 -7.749 -0.094 1.00 30.62 85 GLN A CA 1
ATOM 634 C C . GLN A 1 86 ? 12.735 -7.410 -0.717 1.00 35.40 85 GLN A C 1
ATOM 635 O O . GLN A 1 86 ? 12.141 -8.232 -1.430 1.00 31.02 85 GLN A O 1
ATOM 641 N N . GLU A 1 87 ? 12.250 -6.196 -0.491 1.00 28.94 86 GLU A N 1
ATOM 642 C CA . GLU A 1 87 ? 10.946 -5.835 -1.028 1.00 31.11 86 GLU A CA 1
ATOM 643 C C . GLU A 1 87 ? 10.959 -5.808 -2.558 1.00 32.53 86 GLU A C 1
ATOM 644 O O . GLU A 1 87 ? 9.963 -6.191 -3.199 1.00 33.16 86 GLU A O 1
ATOM 650 N N . PHE A 1 88 ? 12.074 -5.398 -3.169 1.00 29.76 87 PHE A N 1
ATOM 651 C CA . PHE A 1 88 ? 12.176 -5.340 -4.623 1.00 30.47 87 PH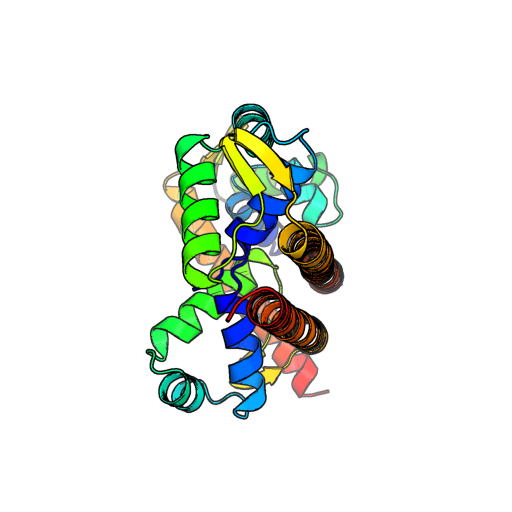E A CA 1
ATOM 652 C C . PHE A 1 88 ? 12.770 -6.613 -5.231 1.00 31.22 87 PHE A C 1
ATOM 653 O O . PHE A 1 88 ? 13.362 -6.558 -6.311 1.00 31.48 87 PHE A O 1
ATOM 661 N N . SER A 1 89 ? 12.662 -7.752 -4.558 1.00 31.76 88 SER A N 1
ATOM 662 C CA . SER A 1 89 ? 13.100 -9.024 -5.131 1.00 33.18 88 SER A CA 1
ATOM 663 C C . SER A 1 89 ? 12.260 -10.149 -4.527 1.00 39.06 88 SER A C 1
ATOM 664 O O . SER A 1 89 ? 11.292 -9.902 -3.800 1.00 39.32 88 SER A O 1
ATOM 667 N N . ASN A 1 90 ? 12.618 -11.389 -4.857 1.00 48.10 89 ASN A N 1
ATOM 668 C CA . ASN A 1 90 ? 11.976 -12.580 -4.290 1.00 47.31 89 ASN A CA 1
ATOM 669 C C . ASN A 1 90 ? 12.917 -13.365 -3.378 1.00 53.84 89 ASN A C 1
ATOM 670 O O . ASN A 1 90 ? 12.698 -14.552 -3.119 1.00 58.08 89 ASN A O 1
ATOM 675 N N . SER B 1 1 ? 29.216 -7.042 5.881 1.00 47.54 0 SER B N 1
ATOM 676 C CA . SER B 1 1 ? 29.895 -7.063 4.590 1.00 50.26 0 SER B CA 1
ATOM 677 C C . SER B 1 1 ? 29.570 -5.804 3.793 1.00 44.22 0 SER B C 1
ATOM 678 O O . SER B 1 1 ? 30.346 -5.413 2.920 1.00 53.51 0 SER B O 1
ATOM 680 N N . MET B 1 2 ? 28.401 -5.212 4.043 1.00 41.93 1 MET B N 1
ATOM 681 C CA . MET B 1 2 ? 28.076 -3.928 3.429 1.00 35.90 1 MET B CA 1
ATOM 682 C C . MET B 1 2 ? 29.002 -2.845 3.979 1.00 29.97 1 MET B C 1
ATOM 683 O O . MET B 1 2 ? 29.247 -2.770 5.185 1.00 30.79 1 MET B O 1
ATOM 688 N N . LYS B 1 3 ? 29.534 -2.010 3.092 1.00 21.95 2 LYS B N 1
ATOM 689 C CA . LYS B 1 3 ? 30.585 -1.070 3.452 1.00 23.89 2 LYS B CA 1
ATOM 690 C C . LYS B 1 3 ? 30.126 0.370 3.286 1.00 24.45 2 LYS B C 1
ATOM 691 O O . LYS B 1 3 ? 29.369 0.689 2.365 1.00 19.82 2 LYS B O 1
ATOM 697 N N . LEU B 1 4 ? 30.587 1.233 4.198 1.00 22.53 3 LEU B N 1
ATOM 698 C CA . LEU B 1 4 ? 30.346 2.665 4.051 1.00 23.33 3 LEU B CA 1
ATOM 699 C C . LEU B 1 4 ? 30.903 3.155 2.727 1.00 19.83 3 LEU B C 1
ATOM 700 O O . LEU B 1 4 ? 30.271 3.954 2.032 1.00 21.53 3 LEU B O 1
ATOM 705 N N . GLN B 1 5 ? 32.061 2.626 2.334 1.00 20.29 4 GLN B N 1
ATOM 706 C CA . GLN B 1 5 ? 32.660 3.005 1.062 1.00 24.99 4 GLN B CA 1
ATOM 707 C C . GLN B 1 5 ? 31.730 2.675 -0.109 1.00 20.15 4 GLN B C 1
ATOM 708 O O . GLN B 1 5 ? 31.632 3.454 -1.061 1.00 17.59 4 GLN B O 1
ATOM 714 N N . GLN B 1 6 ? 30.997 1.552 -0.035 1.00 20.63 5 GLN B N 1
ATOM 715 C CA . GLN B 1 6 ? 30.081 1.199 -1.126 1.00 21.83 5 GLN B CA 1
ATOM 716 C C . GLN B 1 6 ? 28.857 2.116 -1.164 1.00 14.75 5 GLN B C 1
ATOM 717 O O . GLN B 1 6 ? 28.350 2.448 -2.248 1.00 19.64 5 GLN B O 1
ATOM 723 N N . LEU B 1 7 ? 28.378 2.555 -0.001 1.00 15.56 6 LEU B N 1
ATOM 724 C CA . LEU B 1 7 ? 27.295 3.535 0.029 1.00 17.28 6 LEU B CA 1
ATOM 725 C C . LEU B 1 7 ? 27.736 4.883 -0.527 1.00 21.22 6 LEU B C 1
ATOM 726 O O . LEU B 1 7 ? 26.975 5.542 -1.253 1.00 21.43 6 LEU B O 1
ATOM 731 N N . ARG B 1 8 ? 28.959 5.315 -0.200 1.00 14.75 7 ARG B N 1
ATOM 732 C CA . ARG B 1 8 ? 29.500 6.541 -0.787 1.00 15.20 7 ARG B CA 1
ATOM 733 C C . ARG B 1 8 ? 29.608 6.433 -2.304 1.00 21.16 7 ARG B C 1
ATOM 734 O O . ARG B 1 8 ? 29.284 7.388 -3.024 1.00 23.16 7 ARG B O 1
ATOM 742 N N . TYR B 1 9 ? 30.052 5.276 -2.813 1.00 17.26 8 TYR B N 1
ATOM 743 C CA . TYR B 1 9 ? 30.220 5.109 -4.253 1.00 15.81 8 TYR B CA 1
ATOM 744 C C . TYR B 1 9 ? 28.879 5.206 -4.984 1.00 20.95 8 TYR B C 1
ATOM 745 O O . TYR B 1 9 ? 28.752 5.946 -5.966 1.00 22.22 8 TYR B O 1
ATOM 754 N N . ILE B 1 10 ? 27.865 4.455 -4.534 1.00 16.35 9 ILE B N 1
ATOM 755 C CA . ILE B 1 10 ? 26.611 4.493 -5.289 1.00 17.48 9 ILE B CA 1
ATOM 756 C C . ILE B 1 10 ? 26.000 5.887 -5.211 1.00 19.62 9 ILE B C 1
ATOM 757 O O . ILE B 1 10 ? 25.405 6.365 -6.181 1.00 24.23 9 ILE B O 1
ATOM 762 N N . TRP B 1 11 ? 26.193 6.583 -4.092 1.00 20.47 10 TRP B N 1
ATOM 763 C CA . TRP B 1 11 ? 25.719 7.955 -3.983 1.00 22.44 10 TRP B CA 1
ATOM 764 C C . TRP B 1 11 ? 26.440 8.866 -4.970 1.00 21.85 10 TRP B C 1
ATOM 765 O O . TRP B 1 11 ? 25.809 9.673 -5.662 1.00 22.75 10 TRP B O 1
ATOM 776 N N . GLU B 1 12 ? 27.764 8.738 -5.073 1.00 18.19 11 GLU B N 1
ATOM 777 C CA . GLU B 1 12 ? 28.486 9.682 -5.919 1.00 22.21 11 GLU B CA 1
ATOM 778 C C . GLU B 1 12 ? 28.277 9.377 -7.394 1.00 17.85 11 GLU B C 1
ATOM 779 O O . GLU B 1 12 ? 28.169 10.307 -8.203 1.00 21.70 11 GLU B O 1
ATOM 785 N N . VAL B 1 13 ? 28.218 8.092 -7.766 1.00 17.26 12 VAL B N 1
ATOM 786 C CA . VAL B 1 13 ? 27.897 7.745 -9.153 1.00 24.01 12 VAL B CA 1
ATOM 787 C C . VAL B 1 13 ? 26.538 8.324 -9.530 1.00 17.70 12 VAL B C 1
ATOM 788 O O . VAL B 1 13 ? 26.360 8.873 -10.624 1.00 21.94 12 VAL B O 1
ATOM 792 N N . ALA B 1 14 ? 25.564 8.238 -8.613 1.00 22.48 13 ALA B N 1
ATOM 793 C CA . ALA B 1 14 ? 24.241 8.794 -8.878 1.00 17.40 13 ALA B CA 1
ATOM 794 C C . ALA B 1 14 ? 24.298 10.300 -9.059 1.00 28.98 13 ALA B C 1
ATOM 795 O O . ALA B 1 14 ? 23.513 10.859 -9.834 1.00 31.53 13 ALA B O 1
ATOM 797 N N . HIS B 1 15 ? 25.207 10.979 -8.355 1.00 21.92 14 HIS B N 1
ATOM 798 C CA . HIS B 1 15 ? 25.315 12.424 -8.457 1.00 22.45 14 HIS B CA 1
ATOM 799 C C . HIS B 1 15 ? 26.380 12.888 -9.446 1.00 28.54 14 HIS B C 1
ATOM 800 O O . HIS B 1 15 ? 26.590 14.092 -9.584 1.00 30.69 14 HIS B O 1
ATOM 807 N N . HIS B 1 16 ? 27.020 11.973 -10.166 1.00 24.71 15 HIS B N 1
ATOM 808 C CA . HIS B 1 16 ? 27.928 12.307 -11.258 1.00 25.93 15 HIS B CA 1
ATOM 809 C C . HIS B 1 16 ? 27.402 11.824 -12.610 1.00 22.37 15 HIS B C 1
ATOM 810 O O . HIS B 1 16 ? 28.161 11.323 -13.447 1.00 32.73 15 HIS B O 1
ATOM 817 N N . ASP B 1 17 ? 26.086 11.916 -12.817 1.00 29.39 16 ASP B N 1
ATOM 818 C CA . ASP B 1 17 ? 25.450 11.554 -14.093 1.00 29.34 16 ASP B CA 1
ATOM 819 C C . ASP B 1 17 ? 25.765 10.114 -14.495 1.00 22.75 16 ASP B C 1
ATOM 820 O O . ASP B 1 17 ? 25.901 9.800 -15.676 1.00 32.44 16 ASP B O 1
ATOM 825 N N . LEU B 1 18 ? 25.873 9.225 -13.516 1.00 20.38 17 LEU B N 1
ATOM 826 C CA . LEU B 1 18 ? 26.146 7.808 -13.753 1.00 19.67 17 LEU B CA 1
ATOM 827 C C . LEU B 1 18 ? 27.474 7.578 -14.486 1.00 20.51 17 LEU B C 1
ATOM 828 O O . LEU B 1 18 ? 27.666 6.526 -15.106 1.00 25.74 17 LEU B O 1
ATOM 833 N N . ASN B 1 19 ? 28.399 8.542 -14.433 1.00 25.01 18 ASN B N 1
ATOM 834 C CA . ASN B 1 19 ? 29.729 8.394 -15.023 1.00 25.04 18 ASN B CA 1
ATOM 835 C C . ASN B 1 19 ? 30.676 7.882 -13.935 1.00 30.68 18 ASN B C 1
ATOM 836 O O . ASN B 1 19 ? 31.036 8.625 -13.012 1.00 26.51 18 ASN B O 1
ATOM 841 N N . VAL B 1 20 ? 31.079 6.611 -14.042 1.00 24.78 19 VAL B N 1
ATOM 842 C CA . VAL B 1 20 ? 31.925 6.023 -13.006 1.00 26.63 19 VAL B CA 1
ATOM 843 C C . VAL B 1 20 ? 33.358 6.587 -13.076 1.00 35.25 19 VAL B C 1
ATOM 844 O O . VAL B 1 20 ? 34.007 6.766 -12.037 1.00 34.62 19 VAL B O 1
ATOM 848 N N . SER B 1 21 ? 33.880 6.891 -14.275 1.00 37.74 20 SER B N 1
ATOM 849 C CA . SER B 1 21 ? 35.230 7.458 -14.328 1.00 27.63 20 SER B CA 1
ATOM 850 C C . SER B 1 21 ? 35.259 8.860 -13.736 1.00 32.86 20 SER B C 1
ATOM 851 O O . SER B 1 21 ? 36.182 9.201 -12.990 1.00 37.68 20 SER B O 1
ATOM 854 N N . ALA B 1 22 ? 34.253 9.685 -14.041 1.00 31.87 21 ALA B N 1
ATOM 855 C CA . ALA B 1 22 ? 34.168 10.989 -13.386 1.00 29.98 21 ALA B CA 1
ATOM 856 C C . ALA B 1 22 ? 34.019 10.833 -11.881 1.00 29.49 21 ALA B C 1
ATOM 857 O O . ALA B 1 22 ? 34.604 11.600 -11.107 1.00 30.62 21 ALA B O 1
ATOM 859 N N . THR B 1 23 ? 33.222 9.857 -11.447 1.00 24.22 22 THR B N 1
ATOM 860 C CA . THR B 1 23 ? 33.102 9.589 -10.020 1.00 27.63 22 THR B CA 1
ATOM 861 C C . THR B 1 23 ? 34.455 9.212 -9.424 1.00 25.91 22 THR B C 1
ATOM 862 O O . THR B 1 23 ? 34.853 9.746 -8.384 1.00 28.96 22 THR B O 1
ATOM 866 N N . ALA B 1 24 ? 35.174 8.296 -10.080 1.00 27.32 23 ALA B N 1
ATOM 867 C CA . ALA B 1 24 ? 36.525 7.938 -9.650 1.00 30.70 23 ALA B CA 1
ATOM 868 C C . ALA B 1 24 ? 37.419 9.167 -9.554 1.00 37.21 23 ALA B C 1
ATOM 869 O O . ALA B 1 24 ? 38.151 9.340 -8.567 1.00 35.20 23 ALA B O 1
ATOM 871 N N . GLN B 1 25 ? 37.354 10.043 -10.557 1.00 30.30 24 GLN B N 1
ATOM 872 C CA . GLN B 1 25 ? 38.209 11.221 -10.569 1.00 35.44 24 GLN B CA 1
ATOM 873 C C . GLN B 1 25 ? 37.940 12.105 -9.362 1.00 40.10 24 GLN B C 1
ATOM 874 O O . GLN B 1 25 ? 38.876 12.633 -8.749 1.00 46.93 24 GLN B O 1
ATOM 880 N N . SER B 1 26 ? 36.670 12.262 -8.987 1.00 36.65 25 SER B N 1
ATOM 881 C CA . SER B 1 26 ? 36.352 13.130 -7.860 1.00 37.22 25 SER B CA 1
ATOM 882 C C . SER B 1 26 ? 36.755 12.499 -6.530 1.00 36.35 25 SER B C 1
ATOM 883 O O . SER B 1 26 ? 37.130 13.212 -5.595 1.00 49.57 25 SER B O 1
ATOM 886 N N . LEU B 1 27 ? 36.733 11.176 -6.438 1.00 28.97 26 LEU B N 1
ATOM 887 C CA . LEU B 1 27 ? 37.052 10.486 -5.199 1.00 27.38 26 LEU B CA 1
ATOM 888 C C . LEU B 1 27 ? 38.511 10.058 -5.106 1.00 41.04 26 LEU B C 1
ATOM 889 O O . LEU B 1 27 ? 38.905 9.504 -4.076 1.00 49.62 26 LEU B O 1
ATOM 894 N N . TYR B 1 28 ? 39.313 10.297 -6.145 1.00 40.72 27 TYR B N 1
ATOM 895 C CA . TYR B 1 28 ? 40.747 10.010 -6.108 1.00 45.32 27 TYR B CA 1
ATOM 896 C C . TYR B 1 28 ? 41.007 8.524 -5.892 1.00 47.04 27 TYR B C 1
ATOM 897 O O . TYR B 1 28 ? 41.874 8.134 -5.108 1.00 46.19 27 TYR B O 1
ATOM 906 N N . THR B 1 29 ? 40.228 7.694 -6.582 1.00 41.38 28 THR B N 1
ATOM 907 C CA . THR B 1 29 ? 40.397 6.248 -6.598 1.00 39.53 28 THR B CA 1
ATOM 908 C C . THR B 1 29 ? 40.153 5.775 -8.022 1.00 32.43 28 THR B C 1
ATOM 909 O O . THR B 1 29 ? 39.701 6.546 -8.870 1.00 39.79 28 THR B O 1
ATOM 913 N N . SER B 1 30 ? 40.423 4.497 -8.291 1.00 33.34 29 SER B N 1
ATOM 914 C CA . SER B 1 30 ? 40.321 3.998 -9.658 1.00 41.75 29 SER B CA 1
ATOM 915 C C . SER B 1 30 ? 38.886 3.630 -10.024 1.00 39.57 29 SER B C 1
ATOM 916 O O . SER B 1 30 ? 38.097 3.180 -9.190 1.00 41.35 29 SER B O 1
ATOM 919 N N . GLN B 1 31 ? 38.556 3.825 -11.299 1.00 43.29 30 GLN B N 1
ATOM 920 C CA . GLN B 1 31 ? 37.248 3.408 -11.795 1.00 40.37 30 GLN B CA 1
ATOM 921 C C . GLN B 1 31 ? 37.004 1.902 -11.682 1.00 41.83 30 GLN B C 1
ATOM 922 O O . GLN B 1 31 ? 35.890 1.522 -11.277 1.00 33.95 30 GLN B O 1
ATOM 928 N N . PRO B 1 32 ? 37.944 1.004 -12.030 1.00 41.99 31 PRO B N 1
ATOM 929 C CA . PRO B 1 32 ? 37.674 -0.431 -11.801 1.00 33.64 31 PRO B CA 1
ATOM 930 C C . PRO B 1 32 ? 37.376 -0.770 -10.350 1.00 32.89 31 PRO B C 1
ATOM 931 O O . PRO B 1 32 ? 36.485 -1.586 -10.086 1.00 30.91 31 PRO B O 1
ATOM 935 N N . GLY B 1 33 ? 38.099 -0.164 -9.400 1.00 32.48 32 GLY B N 1
ATOM 936 C CA . GLY B 1 33 ? 37.813 -0.409 -7.997 1.00 31.58 32 GLY B CA 1
ATOM 937 C C . GLY B 1 33 ? 36.390 -0.042 -7.618 1.00 28.37 32 GLY B C 1
ATOM 938 O O . GLY B 1 33 ? 35.723 -0.777 -6.888 1.00 29.82 32 GLY B O 1
ATOM 939 N N . ILE B 1 34 ? 35.921 1.117 -8.088 1.00 31.93 33 ILE B N 1
ATOM 940 C CA . ILE B 1 34 ? 34.560 1.556 -7.795 1.00 31.79 33 ILE B CA 1
ATOM 941 C C . ILE B 1 34 ? 33.541 0.597 -8.402 1.00 25.91 33 ILE B C 1
ATOM 942 O O . ILE B 1 34 ? 32.617 0.145 -7.718 1.00 22.22 33 ILE B O 1
ATOM 947 N N . SER B 1 35 ? 33.699 0.258 -9.690 1.00 24.74 34 SER B N 1
ATOM 948 C CA . SER B 1 35 ? 32.707 -0.608 -10.328 1.00 27.48 34 SER B CA 1
ATOM 949 C C . SER B 1 35 ? 32.642 -1.950 -9.622 1.00 24.50 34 SER B C 1
ATOM 950 O O . SER B 1 35 ? 31.554 -2.459 -9.337 1.00 24.21 34 SER B O 1
ATOM 953 N N . LYS B 1 36 ? 33.800 -2.490 -9.238 1.00 30.17 35 LYS B N 1
ATOM 954 C CA . LYS B 1 36 ? 33.809 -3.785 -8.569 1.00 27.00 35 LYS B CA 1
ATOM 955 C C . LYS B 1 36 ? 33.145 -3.712 -7.196 1.00 27.23 35 LYS B C 1
ATOM 956 O O . LYS B 1 36 ? 32.438 -4.646 -6.794 1.00 25.38 35 LYS B O 1
ATOM 962 N N . GLN B 1 37 ? 33.322 -2.599 -6.473 1.00 23.42 36 GLN B N 1
ATOM 963 C CA . GLN B 1 37 ? 32.729 -2.502 -5.136 1.00 18.92 36 GLN B CA 1
ATOM 964 C C . GLN B 1 37 ? 31.217 -2.338 -5.202 1.00 27.47 36 GLN B C 1
ATOM 965 O O . GLN B 1 37 ? 30.495 -2.803 -4.310 1.00 25.38 36 GLN B O 1
ATOM 971 N N . ILE B 1 38 ? 30.728 -1.632 -6.217 1.00 17.44 37 ILE B N 1
ATOM 972 C CA . ILE B 1 38 ? 29.287 -1.522 -6.424 1.00 18.56 37 ILE B CA 1
ATOM 973 C C . ILE B 1 38 ? 28.699 -2.882 -6.782 1.00 17.92 37 ILE B C 1
ATOM 974 O O . ILE B 1 38 ? 27.641 -3.269 -6.272 1.00 23.70 37 ILE B O 1
ATOM 979 N N . ARG B 1 39 ? 29.393 -3.637 -7.637 1.00 18.05 38 ARG B N 1
ATOM 980 C CA . ARG B 1 39 ? 28.935 -4.972 -8.016 1.00 23.54 38 ARG B CA 1
ATOM 981 C C . ARG B 1 39 ? 28.852 -5.899 -6.809 1.00 21.85 38 ARG B C 1
ATOM 982 O O . ARG B 1 39 ? 27.894 -6.677 -6.673 1.00 19.34 38 ARG B O 1
ATOM 990 N N . LEU B 1 40 ? 29.838 -5.814 -5.908 1.00 22.00 39 LEU B N 1
ATOM 991 C CA . LEU B 1 40 ? 29.803 -6.620 -4.694 1.00 24.14 39 LEU B CA 1
ATOM 992 C C . LEU B 1 40 ? 28.579 -6.270 -3.868 1.00 21.91 39 LEU B C 1
ATOM 993 O O . LEU B 1 40 ? 27.856 -7.155 -3.398 1.00 27.25 39 LEU B O 1
ATOM 998 N N . LEU B 1 41 ? 28.331 -4.967 -3.694 1.00 23.24 40 LEU B N 1
ATOM 999 C CA . LEU B 1 41 ? 27.141 -4.503 -2.993 1.00 17.04 40 LEU B CA 1
ATOM 1000 C C . LEU B 1 41 ? 25.871 -5.079 -3.630 1.00 27.57 40 LEU B C 1
ATOM 1001 O O . LEU B 1 41 ? 24.990 -5.597 -2.932 1.00 24.01 40 LEU B O 1
ATOM 1006 N N . GLU B 1 42 ? 25.758 -4.992 -4.962 1.00 19.09 41 GLU B N 1
ATOM 1007 C CA . GLU B 1 42 ? 24.556 -5.489 -5.637 1.00 22.52 41 GLU B CA 1
ATOM 1008 C C . GLU B 1 42 ? 24.435 -7.004 -5.501 1.00 24.59 41 GLU B C 1
ATOM 1009 O O . GLU B 1 42 ? 23.326 -7.531 -5.377 1.00 23.21 41 GLU B O 1
ATOM 1015 N N . ASP B 1 43 ? 25.566 -7.716 -5.512 1.00 19.66 42 ASP B N 1
ATOM 1016 C CA . ASP B 1 43 ? 25.537 -9.156 -5.263 1.00 26.95 42 ASP B CA 1
ATOM 1017 C C . ASP B 1 43 ? 24.970 -9.468 -3.885 1.00 31.85 42 ASP B C 1
ATOM 1018 O O . ASP B 1 43 ? 24.126 -10.360 -3.736 1.00 29.13 42 ASP B O 1
ATOM 1023 N N . GLU B 1 44 ? 25.422 -8.735 -2.865 1.00 24.12 43 GLU B N 1
ATOM 1024 C CA . GLU B 1 44 ? 24.988 -9.006 -1.498 1.00 28.24 43 GLU B CA 1
ATOM 1025 C C . GLU B 1 44 ? 23.519 -8.653 -1.281 1.00 26.90 43 GLU B C 1
ATOM 1026 O O . GLU B 1 44 ? 22.819 -9.335 -0.523 1.00 34.56 43 GLU B O 1
ATOM 1032 N N . LEU B 1 45 ? 23.038 -7.577 -1.903 1.00 31.83 44 LEU B N 1
ATOM 1033 C CA . LEU B 1 45 ? 21.638 -7.199 -1.749 1.00 28.76 44 LEU B CA 1
ATOM 1034 C C . LEU B 1 45 ? 20.711 -8.004 -2.648 1.00 28.70 44 LEU B C 1
ATOM 1035 O O . LEU B 1 45 ? 19.520 -8.081 -2.356 1.00 35.26 44 LEU B O 1
ATOM 1040 N N . GLY B 1 46 ? 21.220 -8.591 -3.731 1.00 26.86 45 GLY B N 1
ATOM 1041 C CA . GLY B 1 46 ? 20.367 -9.303 -4.672 1.00 25.95 45 GLY B CA 1
ATOM 1042 C C . GLY B 1 46 ? 19.526 -8.431 -5.586 1.00 24.74 45 GLY B C 1
ATOM 1043 O O . GLY B 1 46 ? 18.590 -8.933 -6.220 1.00 29.14 45 GLY B O 1
ATOM 1044 N N . VAL B 1 47 ? 19.845 -7.142 -5.700 1.00 21.08 46 VAL B N 1
ATOM 1045 C CA . VAL B 1 47 ? 19.191 -6.247 -6.646 1.00 21.25 46 VAL B CA 1
ATOM 1046 C C . VAL B 1 47 ? 20.240 -5.304 -7.207 1.00 17.39 46 VAL B C 1
ATOM 1047 O O . VAL B 1 47 ? 21.236 -4.988 -6.549 1.00 24.75 46 VAL B O 1
ATOM 1051 N N . GLU B 1 48 ? 19.988 -4.819 -8.414 1.00 21.65 47 GLU B N 1
ATOM 1052 C CA . GLU B 1 48 ? 20.842 -3.821 -9.033 1.00 24.19 47 GLU B CA 1
ATOM 1053 C C . GLU B 1 48 ? 20.417 -2.423 -8.627 1.00 25.00 47 GLU B C 1
ATOM 1054 O O . GLU B 1 48 ? 19.225 -2.092 -8.618 1.00 22.62 47 GLU B O 1
ATOM 1060 N N . VAL B 1 49 ? 21.413 -1.597 -8.313 1.00 21.68 48 VAL B N 1
ATOM 1061 C CA . VAL B 1 49 ? 21.159 -0.198 -8.015 1.00 20.21 48 VAL B CA 1
ATOM 1062 C C . VAL B 1 49 ? 21.054 0.607 -9.301 1.00 21.82 48 VAL B C 1
ATOM 1063 O O . VAL B 1 49 ? 20.302 1.587 -9.361 1.00 20.62 48 VAL B O 1
ATOM 1067 N N . PHE B 1 50 ? 21.802 0.210 -10.333 1.00 19.20 49 PHE B N 1
ATOM 1068 C CA . PHE B 1 50 ? 21.838 0.884 -11.624 1.00 22.45 49 PHE B CA 1
ATOM 1069 C C . PHE B 1 50 ? 21.550 -0.142 -12.717 1.00 23.13 49 PHE B C 1
ATOM 1070 O O . PHE B 1 50 ? 22.049 -1.269 -12.670 1.00 22.63 49 PHE B O 1
ATOM 1078 N N . ALA B 1 51 ? 20.775 0.260 -13.713 1.00 26.96 50 ALA B N 1
ATOM 1079 C CA . ALA B 1 51 ? 20.569 -0.555 -14.906 1.00 22.25 50 ALA B CA 1
ATOM 1080 C C . ALA B 1 51 ? 21.791 -0.478 -15.810 1.00 30.22 50 ALA B C 1
ATOM 1081 O O . ALA B 1 51 ? 22.434 0.569 -15.914 1.00 28.40 50 ALA B O 1
ATOM 1083 N N . ARG B 1 52 ? 22.119 -1.593 -16.457 1.00 30.25 51 ARG B N 1
ATOM 1084 C CA . ARG B 1 52 ? 23.332 -1.681 -17.249 1.00 27.70 51 ARG B CA 1
ATOM 1085 C C . ARG B 1 52 ? 23.010 -1.914 -18.715 1.00 39.18 51 ARG B C 1
ATOM 1086 O O . ARG B 1 52 ? 21.957 -2.451 -19.070 1.00 38.01 51 ARG B O 1
ATOM 1094 N N . SER B 1 53 ? 23.995 -1.595 -19.552 1.00 42.48 52 SER B N 1
ATOM 1095 C CA . SER B 1 53 ? 23.898 -1.840 -20.989 1.00 47.60 52 SER B CA 1
ATOM 1096 C C . SER B 1 53 ? 25.335 -1.747 -21.527 1.00 51.21 52 SER B C 1
ATOM 1097 O O . SER B 1 53 ? 25.781 -0.679 -21.938 1.00 56.77 52 SER B O 1
ATOM 1100 N N . GLY B 1 54 ? 26.037 -2.876 -21.479 1.00 50.85 53 GLY B N 1
ATOM 1101 C CA . GLY B 1 54 ? 27.429 -2.930 -21.893 1.00 52.26 53 GLY B CA 1
ATOM 1102 C C . GLY B 1 54 ? 28.378 -2.417 -20.833 1.00 55.46 53 GLY B C 1
ATOM 1103 O O . GLY B 1 54 ? 27.962 -2.132 -19.710 1.00 56.75 53 GLY B O 1
ATOM 1104 N N . HIS B 1 56 ? 28.327 0.508 -19.908 1.00 39.10 55 HIS B N 1
ATOM 1105 C CA . HIS B 1 56 ? 27.681 1.742 -19.482 1.00 43.78 55 HIS B CA 1
ATOM 1106 C C . HIS B 1 56 ? 26.514 1.480 -18.517 1.00 45.52 55 HIS B C 1
ATOM 1107 O O . HIS B 1 56 ? 25.796 0.489 -18.648 1.00 48.87 55 HIS B O 1
ATOM 1109 N N . LEU B 1 57 ? 26.359 2.354 -17.524 1.00 34.53 56 LEU B N 1
ATOM 1110 C CA . LEU B 1 57 ? 25.150 2.388 -16.713 1.00 32.75 56 LEU B CA 1
ATOM 1111 C C . LEU B 1 57 ? 24.142 3.305 -17.380 1.00 35.61 56 LEU B C 1
ATOM 1112 O O . LEU B 1 57 ? 24.508 4.339 -17.948 1.00 38.30 56 LEU B O 1
ATOM 1117 N N . THR B 1 58 ? 22.874 2.914 -17.348 1.00 32.82 57 THR B N 1
ATOM 1118 C CA . THR B 1 58 ? 21.869 3.688 -18.064 1.00 29.62 57 THR B CA 1
ATOM 1119 C C . THR B 1 58 ? 20.921 4.459 -17.160 1.00 28.98 57 THR B C 1
ATOM 1120 O O . THR B 1 58 ? 20.510 5.562 -17.520 1.00 26.96 57 THR B O 1
ATOM 1124 N N . ARG B 1 59 ? 20.564 3.919 -16.000 1.00 19.50 58 ARG B N 1
ATOM 1125 C CA . ARG B 1 59 ? 19.600 4.587 -15.141 1.00 22.24 58 ARG B CA 1
ATOM 1126 C C . ARG B 1 59 ? 19.697 3.990 -13.751 1.00 22.74 58 ARG B C 1
ATOM 1127 O O . ARG B 1 59 ? 20.290 2.930 -13.551 1.00 26.39 58 ARG B O 1
ATOM 1129 N N . VAL B 1 60 ? 19.104 4.684 -12.798 1.00 17.56 59 VAL B N 1
ATOM 1130 C CA . VAL B 1 60 ? 18.932 4.146 -11.454 1.00 22.94 59 VAL B CA 1
ATOM 1131 C C . VAL B 1 60 ? 17.676 3.291 -11.455 1.00 29.46 59 VAL B C 1
ATOM 1132 O O . VAL B 1 60 ? 16.674 3.648 -12.082 1.00 17.85 59 VAL B O 1
ATOM 1136 N N . THR B 1 61 ? 17.736 2.143 -10.795 1.00 28.47 60 THR B N 1
ATOM 1137 C CA . THR B 1 61 ? 16.603 1.234 -10.754 1.00 21.97 60 THR B CA 1
ATOM 1138 C C . THR B 1 61 ? 15.612 1.697 -9.690 1.00 21.72 60 THR B C 1
ATOM 1139 O O . THR B 1 61 ? 15.918 2.571 -8.873 1.00 29.62 60 THR B O 1
ATOM 1143 N N . PRO B 1 62 ? 14.386 1.167 -9.702 1.00 27.35 61 PRO B N 1
ATOM 1144 C CA . PRO B 1 62 ? 13.433 1.537 -8.638 1.00 22.13 61 PRO B CA 1
ATOM 1145 C C . PRO B 1 62 ? 13.926 1.219 -7.232 1.00 18.43 61 PRO B C 1
ATOM 1146 O O . PRO B 1 62 ? 13.738 2.030 -6.314 1.00 24.93 61 PRO B O 1
ATOM 1150 N N . ALA B 1 63 ? 14.514 0.041 -7.021 1.00 18.04 62 ALA B N 1
ATOM 1151 C CA . ALA B 1 63 ? 15.148 -0.220 -5.734 1.00 22.47 62 ALA B CA 1
ATOM 1152 C C . ALA B 1 63 ? 16.346 0.699 -5.541 1.00 20.51 62 ALA B C 1
ATOM 1153 O O . ALA B 1 63 ? 16.615 1.144 -4.419 1.00 25.95 62 ALA B O 1
ATOM 1155 N N . GLY B 1 64 ? 17.075 1.002 -6.629 1.00 18.01 63 GLY B N 1
ATOM 1156 C CA . GLY B 1 64 ? 18.227 1.891 -6.508 1.00 18.08 63 GLY B CA 1
ATOM 1157 C C . GLY B 1 64 ? 17.856 3.266 -5.987 1.00 24.41 63 GLY B C 1
ATOM 1158 O O . GLY B 1 64 ? 18.578 3.848 -5.168 1.00 28.36 63 GLY B O 1
ATOM 1159 N N . GLU B 1 65 ? 16.725 3.810 -6.444 1.00 21.44 64 GLU B N 1
ATOM 1160 C CA . GLU B 1 65 ? 16.331 5.137 -5.979 1.00 23.59 64 GLU B CA 1
ATOM 1161 C C . GLU B 1 65 ? 16.177 5.145 -4.467 1.00 23.06 64 GLU B C 1
ATOM 1162 O O . GLU B 1 65 ? 16.718 6.024 -3.777 1.00 20.12 64 GLU B O 1
ATOM 1168 N N . ARG B 1 66 ? 15.500 4.126 -3.936 1.00 17.73 65 ARG B N 1
ATOM 1169 C CA . ARG B 1 66 ? 15.291 4.010 -2.501 1.00 20.08 65 ARG B CA 1
ATOM 1170 C C . ARG B 1 66 ? 16.620 3.791 -1.780 1.00 21.92 65 ARG B C 1
ATOM 1171 O O . ARG B 1 66 ? 16.914 4.465 -0.786 1.00 24.97 65 ARG B O 1
ATOM 1179 N N . ILE B 1 67 ? 17.446 2.865 -2.283 1.00 16.41 66 ILE B N 1
ATOM 1180 C CA . ILE B 1 67 ? 18.690 2.523 -1.594 1.00 20.60 66 ILE B CA 1
ATOM 1181 C C . ILE B 1 67 ? 19.649 3.714 -1.571 1.00 26.14 66 ILE B C 1
ATOM 1182 O O . ILE B 1 67 ? 20.257 4.015 -0.537 1.00 16.50 66 ILE B O 1
ATOM 1187 N N . ILE B 1 68 ? 19.782 4.423 -2.699 1.00 22.10 67 ILE B N 1
ATOM 1188 C CA . ILE B 1 68 ? 20.660 5.589 -2.747 1.00 17.96 67 ILE B CA 1
ATOM 1189 C C . ILE B 1 68 ? 20.181 6.657 -1.776 1.00 26.59 67 ILE B C 1
ATOM 1190 O O . ILE B 1 68 ? 20.982 7.318 -1.103 1.00 18.13 67 ILE B O 1
ATOM 1195 N N . HIS B 1 69 ? 18.868 6.854 -1.696 1.00 26.72 68 HIS B N 1
ATOM 1196 C CA . HIS B 1 69 ? 18.341 7.834 -0.758 1.00 25.51 68 HIS B CA 1
ATOM 1197 C C . HIS B 1 69 ? 18.741 7.491 0.675 1.00 25.79 68 HIS B C 1
ATOM 1198 O O . HIS B 1 69 ? 19.174 8.367 1.432 1.00 23.67 68 HIS B O 1
ATOM 1205 N N . THR B 1 70 ? 18.625 6.218 1.059 1.00 26.84 69 THR B N 1
ATOM 1206 C CA . THR B 1 70 ? 19.034 5.819 2.405 1.00 22.46 69 THR B CA 1
ATOM 1207 C C . THR B 1 70 ? 20.539 5.936 2.568 1.00 23.62 69 THR B C 1
ATOM 1208 O O . THR B 1 70 ? 21.029 6.304 3.650 1.00 16.56 69 THR B O 1
ATOM 1212 N N . ALA B 1 71 ? 21.289 5.615 1.508 1.00 20.81 70 ALA B N 1
ATOM 1213 C CA . ALA B 1 71 ? 22.733 5.802 1.561 1.00 17.04 70 ALA B CA 1
ATOM 1214 C C . ALA B 1 71 ? 23.071 7.252 1.876 1.00 26.94 70 ALA B C 1
ATOM 1215 O O . ALA B 1 71 ? 23.966 7.530 2.683 1.00 25.36 70 ALA B O 1
ATOM 1217 N N . GLY B 1 72 ? 22.335 8.192 1.278 1.00 26.13 71 GLY B N 1
ATOM 1218 C CA . GLY B 1 72 ? 22.576 9.593 1.570 1.00 16.58 71 GLY B CA 1
ATOM 1219 C C . GLY B 1 72 ? 22.305 9.934 3.022 1.00 31.61 71 GLY B C 1
ATOM 1220 O O . GLY B 1 72 ? 23.079 10.660 3.658 1.00 20.47 71 GLY B O 1
ATOM 1221 N N . GLU B 1 73 ? 21.207 9.406 3.574 1.00 17.37 72 GLU B N 1
ATOM 1222 C CA . GLU B 1 73 ? 20.933 9.601 4.998 1.00 23.28 72 GLU B CA 1
ATOM 1223 C C . GLU B 1 73 ? 22.078 9.079 5.862 1.00 23.93 72 GLU B C 1
ATOM 1224 O O . GLU B 1 73 ? 22.468 9.715 6.850 1.00 20.87 72 GLU B O 1
ATOM 1230 N N . ILE B 1 74 ? 22.605 7.908 5.511 1.00 16.58 73 ILE B N 1
ATOM 1231 C CA . ILE B 1 74 ? 23.669 7.278 6.282 1.00 16.23 73 ILE B CA 1
ATOM 1232 C C . ILE B 1 74 ? 24.931 8.136 6.259 1.00 21.22 73 ILE B C 1
ATOM 1233 O O . ILE B 1 74 ? 25.575 8.354 7.293 1.00 24.09 73 ILE B O 1
ATOM 1238 N N . LEU B 1 75 ? 25.290 8.649 5.079 1.00 18.79 74 LEU B N 1
ATOM 1239 C CA . LEU B 1 75 ? 26.483 9.478 4.942 1.00 22.82 74 LEU B CA 1
ATOM 1240 C C . LEU B 1 75 ? 26.374 10.761 5.750 1.00 22.82 74 LEU B C 1
ATOM 1241 O O . LEU B 1 75 ? 27.380 11.250 6.271 1.00 18.83 74 LEU B O 1
ATOM 1246 N N . ARG B 1 76 ? 25.172 11.336 5.834 1.00 17.57 75 ARG B N 1
ATOM 1247 C CA . ARG B 1 76 ? 24.985 12.550 6.609 1.00 25.18 75 ARG B CA 1
ATOM 1248 C C . ARG B 1 76 ? 25.083 12.260 8.101 1.00 28.80 75 ARG B C 1
ATOM 1249 O O . ARG B 1 76 ? 25.641 13.064 8.858 1.00 37.15 75 ARG B O 1
ATOM 1257 N N . LYS B 1 77 ? 24.570 11.103 8.535 1.00 21.72 76 LYS B N 1
ATOM 1258 C CA . LYS B 1 77 ? 24.756 10.678 9.913 1.00 23.28 76 LYS B CA 1
ATOM 1259 C C . LYS B 1 77 ? 26.235 10.444 10.225 1.00 24.58 76 LYS B C 1
ATOM 1260 O O . LYS B 1 77 ? 26.697 10.744 11.334 1.00 21.98 76 LYS B O 1
ATOM 1266 N N . VAL B 1 78 ? 26.987 9.893 9.269 1.00 20.93 77 VAL B N 1
ATOM 1267 C CA . VAL B 1 78 ? 28.434 9.757 9.450 1.00 27.02 77 VAL B CA 1
ATOM 1268 C C . VAL B 1 78 ? 29.085 11.126 9.574 1.00 30.44 77 VAL B C 1
ATOM 1269 O O . VAL B 1 78 ? 29.980 11.339 10.407 1.00 25.19 77 VAL B O 1
ATOM 1273 N N . GLU B 1 79 ? 28.646 12.083 8.753 1.00 27.08 78 GLU B N 1
ATOM 1274 C CA . GLU B 1 79 ? 29.176 13.428 8.901 1.00 25.47 78 GLU B CA 1
ATOM 1275 C C . GLU B 1 79 ? 28.840 14.005 10.266 1.00 23.52 78 GLU B C 1
ATOM 1276 O O . GLU B 1 79 ? 29.660 14.719 10.850 1.00 24.75 78 GLU B O 1
ATOM 1282 N N . SER B 1 80 ? 27.670 13.675 10.820 1.00 20.15 79 SER B N 1
ATOM 1283 C CA . SER B 1 80 ? 27.345 14.230 12.130 1.00 31.17 79 SER B CA 1
ATOM 1284 C C . SER B 1 80 ? 28.224 13.635 13.233 1.00 29.19 79 SER B C 1
ATOM 1285 O O . SER B 1 80 ? 28.534 14.330 14.208 1.00 31.62 79 SER B O 1
ATOM 1288 N N . ILE B 1 81 ? 28.625 12.361 13.116 1.00 22.69 80 ILE B N 1
ATOM 1289 C CA . ILE B 1 81 ? 29.524 11.795 14.123 1.00 23.15 80 ILE B CA 1
ATOM 1290 C C . ILE B 1 81 ? 30.848 12.562 14.130 1.00 25.30 80 ILE B C 1
ATOM 1291 O O . ILE B 1 81 ? 31.378 12.906 15.194 1.00 24.37 80 ILE B O 1
ATOM 1296 N N . LYS B 1 82 ? 31.385 12.856 12.937 1.00 20.26 81 LYS B N 1
ATOM 1297 C CA . LYS B 1 82 ? 32.615 13.640 12.814 1.00 29.69 81 LYS B CA 1
ATOM 1298 C C . LYS B 1 82 ? 32.445 15.047 13.370 1.00 30.58 81 LYS B C 1
ATOM 1299 O O . LYS B 1 82 ? 33.384 15.615 13.944 1.00 27.47 81 LYS B O 1
ATOM 1305 N N . GLN B 1 83 ? 31.256 15.627 13.203 1.00 29.89 82 GLN B N 1
ATOM 1306 C CA . GLN B 1 83 ? 31.004 16.952 13.756 1.00 32.37 82 GLN B CA 1
ATOM 1307 C C . GLN B 1 83 ? 30.910 16.901 15.281 1.00 24.41 82 GLN B C 1
ATOM 1308 O O . GLN B 1 83 ? 31.442 17.774 15.977 1.00 25.58 82 GLN B O 1
ATOM 1314 N N . ILE B 1 84 ? 30.243 15.876 15.808 1.00 23.76 83 ILE B N 1
ATOM 1315 C CA . ILE B 1 84 ? 30.144 15.677 17.251 1.00 24.56 83 ILE B CA 1
ATOM 1316 C C . ILE B 1 84 ? 31.527 15.498 17.853 1.00 24.48 83 ILE B C 1
ATOM 1317 O O . ILE B 1 84 ? 31.872 16.121 18.858 1.00 25.57 83 ILE B O 1
ATOM 1322 N N .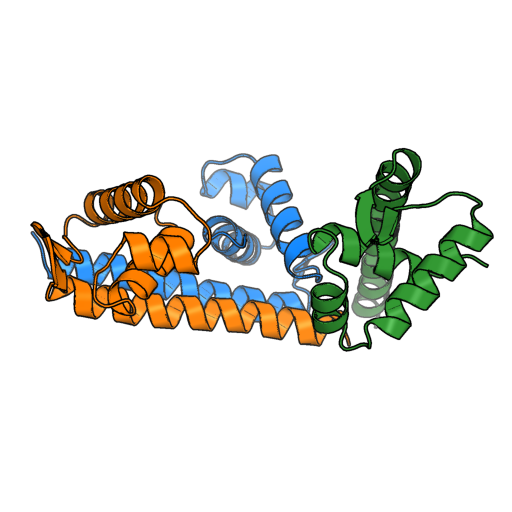 ALA B 1 85 ? 32.341 14.641 17.237 1.00 26.02 84 ALA B N 1
ATOM 1323 C CA . ALA B 1 85 ? 33.688 14.403 17.740 1.00 30.69 84 ALA B CA 1
ATOM 1324 C C . ALA B 1 85 ? 34.514 15.680 17.743 1.00 30.36 84 ALA B C 1
ATOM 1325 O O . ALA B 1 85 ? 35.246 15.949 18.700 1.00 26.02 84 ALA B O 1
ATOM 1327 N N . GLN B 1 86 ? 34.394 16.488 16.690 1.00 32.12 85 GLN B N 1
ATOM 1328 C CA . GLN B 1 86 ? 35.159 17.728 16.619 1.00 27.32 85 GLN B CA 1
ATOM 1329 C C . GLN B 1 86 ? 34.779 18.673 17.748 1.00 32.31 85 GLN B C 1
ATOM 1330 O O . GLN B 1 86 ? 35.645 19.310 18.357 1.00 28.84 85 GLN B O 1
ATOM 1336 N N . GLU B 1 87 ? 33.484 18.773 18.045 1.00 32.61 86 GLU B N 1
ATOM 1337 C CA . GLU B 1 87 ? 33.035 19.704 19.068 1.00 33.27 86 GLU B CA 1
ATOM 1338 C C . GLU B 1 87 ? 33.483 19.247 20.448 1.00 33.55 86 GLU B C 1
ATOM 1339 O O . GLU B 1 87 ? 33.833 20.087 21.285 1.00 38.96 86 GLU B O 1
ATOM 1345 N N . PHE B 1 88 ? 33.581 17.928 20.681 1.00 33.50 87 PHE B N 1
ATOM 1346 C CA . PHE B 1 88 ? 34.021 17.479 22.005 1.00 28.82 87 PHE B CA 1
ATOM 1347 C C . PHE B 1 88 ? 35.537 17.469 22.149 1.00 29.11 87 PHE B C 1
ATOM 1348 O O . PHE B 1 88 ? 36.052 17.793 23.224 1.00 42.37 87 PHE B O 1
ATOM 1356 N N . SER B 1 89 ? 36.268 17.104 21.094 1.00 32.32 88 SER B N 1
ATOM 1357 C CA . SER B 1 89 ? 37.723 17.117 21.164 1.00 39.17 88 SER B CA 1
ATOM 1358 C C . SER B 1 89 ? 38.272 18.517 21.394 1.00 41.24 88 SER B C 1
ATOM 1359 O O . SER B 1 89 ? 39.361 18.658 21.954 1.00 42.30 88 SER B O 1
ATOM 1362 N N . ASN B 1 90 ? 37.547 19.551 20.979 1.00 40.99 89 ASN B N 1
ATOM 1363 C CA . ASN B 1 90 ? 37.981 20.925 21.177 1.00 43.61 89 ASN B CA 1
ATOM 1364 C C . ASN B 1 90 ? 37.314 21.618 22.359 1.00 41.86 89 ASN B C 1
ATOM 1365 O O . ASN B 1 90 ? 37.550 22.810 22.566 1.00 46.69 89 ASN B O 1
ATOM 1370 N N . GLU B 1 91 ? 36.506 20.907 23.141 1.00 46.47 90 GLU B N 1
ATOM 1371 C CA . GLU B 1 91 ? 35.982 21.439 24.401 1.00 50.43 90 GLU B CA 1
ATOM 1372 C C . GLU B 1 91 ? 36.950 21.113 25.529 1.00 56.60 90 GLU B C 1
ATOM 1373 O O . GLU B 1 91 ? 38.091 21.582 25.531 1.00 61.80 90 GLU B O 1
ATOM 1375 N N . SER C 1 1 ? 60.082 22.904 28.876 1.00 36.84 0 SER C N 1
ATOM 1376 C CA . SER C 1 1 ? 59.809 23.793 27.757 1.00 38.60 0 SER C CA 1
ATOM 1377 C C . SER C 1 1 ? 58.859 23.119 26.780 1.00 31.91 0 SER C C 1
ATOM 1378 O O . SER C 1 1 ? 58.075 23.790 26.113 1.00 44.69 0 SER C O 1
ATOM 1380 N N . MET C 1 2 ? 58.917 21.789 26.715 1.00 31.62 1 MET C N 1
ATOM 1381 C CA . MET C 1 2 ? 58.008 21.035 25.854 1.00 32.02 1 MET C CA 1
ATOM 1382 C C . MET C 1 2 ? 56.562 21.178 26.328 1.00 33.45 1 MET C C 1
ATOM 1383 O O . MET C 1 2 ? 56.270 20.995 27.515 1.00 35.84 1 MET C O 1
ATOM 1388 N N . LYS C 1 3 ? 55.646 21.449 25.398 1.00 30.47 2 LYS C N 1
ATOM 1389 C CA . LYS C 1 3 ? 54.258 21.729 25.745 1.00 31.41 2 LYS C CA 1
ATOM 1390 C C . LYS C 1 3 ? 53.328 20.639 25.209 1.00 32.21 2 LYS C C 1
ATOM 1391 O O . LYS C 1 3 ? 53.485 20.154 24.079 1.00 24.12 2 LYS C O 1
ATOM 1397 N N . LEU C 1 4 ? 52.330 20.293 26.026 1.00 29.96 3 LEU C N 1
ATOM 1398 C CA . LEU C 1 4 ? 51.324 19.316 25.626 1.00 23.23 3 LEU C CA 1
ATOM 1399 C C . LEU C 1 4 ? 50.637 19.720 24.330 1.00 24.22 3 LEU C C 1
ATOM 1400 O O . LEU C 1 4 ? 50.267 18.858 23.519 1.00 26.03 3 LEU C O 1
ATOM 1405 N N . GLN C 1 5 ? 50.401 21.022 24.152 1.00 21.27 4 GLN C N 1
ATOM 1406 C CA . GLN C 1 5 ? 49.790 21.517 22.921 1.00 25.54 4 GLN C CA 1
ATOM 1407 C C . GLN C 1 5 ? 50.669 21.213 21.715 1.00 26.55 4 GLN C C 1
ATOM 1408 O O . GLN C 1 5 ? 50.157 20.872 20.642 1.00 22.32 4 GLN C O 1
ATOM 1414 N N . GLN C 1 6 ? 52.000 21.295 21.883 1.00 21.98 5 GLN C N 1
ATOM 1415 C CA . GLN C 1 6 ? 52.899 20.981 20.774 1.00 22.05 5 GLN C CA 1
ATOM 1416 C C . GLN C 1 6 ? 52.906 19.486 20.475 1.00 30.14 5 GLN C C 1
ATOM 1417 O O . GLN C 1 6 ? 52.956 19.086 19.304 1.00 24.26 5 GLN C O 1
ATOM 1423 N N . LEU C 1 7 ? 52.768 18.649 21.504 1.00 30.73 6 LEU C N 1
ATOM 1424 C CA . LEU C 1 7 ? 52.647 17.216 21.263 1.00 25.31 6 LEU C CA 1
ATOM 1425 C C . LEU C 1 7 ? 51.344 16.889 20.531 1.00 25.53 6 LEU C C 1
ATOM 1426 O O . LEU C 1 7 ? 51.338 16.062 19.615 1.00 21.64 6 LEU C O 1
ATOM 1431 N N . ARG C 1 8 ? 50.242 17.553 20.905 1.00 17.16 7 ARG C N 1
ATOM 1432 C CA . ARG C 1 8 ? 48.965 17.347 20.232 1.00 23.75 7 ARG C CA 1
ATOM 1433 C C . ARG C 1 8 ? 49.044 17.767 18.768 1.00 30.00 7 ARG C C 1
ATOM 1434 O O . ARG C 1 8 ? 48.473 17.109 17.881 1.00 24.14 7 ARG C O 1
ATOM 1442 N N . TYR C 1 9 ? 49.732 18.875 18.503 1.00 25.11 8 TYR C N 1
ATOM 1443 C CA . TYR C 1 9 ? 49.852 19.354 17.139 1.00 23.39 8 TYR C CA 1
ATOM 1444 C C . TYR C 1 9 ? 50.588 18.341 16.275 1.00 26.25 8 TYR C C 1
ATOM 1445 O O . TYR C 1 9 ? 50.119 17.989 15.188 1.00 19.10 8 TYR C O 1
ATOM 1454 N N . ILE C 1 10 ? 51.740 17.847 16.741 1.00 18.60 9 ILE C N 1
ATOM 1455 C CA . ILE C 1 10 ? 52.498 16.930 15.884 1.00 21.76 9 ILE C CA 1
ATOM 1456 C C . ILE C 1 10 ? 51.768 15.600 15.714 1.00 22.94 9 ILE C C 1
ATOM 1457 O O . ILE C 1 10 ? 51.892 14.951 14.669 1.00 27.00 9 ILE C O 1
ATOM 1462 N N . TRP C 1 11 ? 51.019 15.148 16.723 1.00 20.74 10 TRP C N 1
ATOM 1463 C CA . TRP C 1 11 ? 50.277 13.906 16.528 1.00 21.29 10 TRP C CA 1
ATOM 1464 C C . TRP C 1 11 ? 49.101 14.111 15.578 1.00 20.26 10 TRP C C 1
ATOM 1465 O O . TRP C 1 11 ? 48.820 13.250 14.737 1.00 25.76 10 TRP C O 1
ATOM 1476 N N . GLU C 1 12 ? 48.403 15.244 15.685 1.00 20.02 11 GLU C N 1
ATOM 1477 C CA . GLU C 1 12 ? 47.265 15.480 14.789 1.00 19.60 11 GLU C CA 1
ATOM 1478 C C . GLU C 1 12 ? 47.729 15.717 13.355 1.00 28.88 11 GLU C C 1
ATOM 1479 O O . GLU C 1 12 ? 47.067 15.279 12.409 1.00 25.46 11 GLU C O 1
ATOM 1485 N N . VAL C 1 13 ? 48.848 16.427 13.167 1.00 20.15 12 VAL C N 1
ATOM 1486 C CA . VAL C 1 13 ? 49.390 16.590 11.818 1.00 24.51 12 VAL C CA 1
ATOM 1487 C C . VAL C 1 13 ? 49.660 15.227 11.191 1.00 27.72 12 VAL C C 1
ATOM 1488 O O . VAL C 1 13 ? 49.237 14.945 10.059 1.00 26.08 12 VAL C O 1
ATOM 1492 N N . ALA C 1 14 ? 50.303 14.337 11.956 1.00 22.32 13 ALA C N 1
ATOM 1493 C CA . ALA C 1 14 ? 50.618 13.001 11.469 1.00 28.35 13 ALA C CA 1
ATOM 1494 C C . ALA C 1 14 ? 49.358 12.220 11.160 1.00 28.89 13 ALA C C 1
ATOM 1495 O O . ALA C 1 14 ? 49.344 11.414 10.226 1.00 31.11 13 ALA C O 1
ATOM 1497 N N . HIS C 1 15 ? 48.285 12.457 11.906 1.00 28.70 14 HIS C N 1
ATOM 1498 C CA . HIS C 1 15 ? 47.039 11.762 11.637 1.00 31.85 14 HIS C CA 1
ATOM 1499 C C . HIS C 1 15 ? 46.132 12.511 10.693 1.00 33.16 14 HIS C C 1
ATOM 1500 O O . HIS C 1 15 ? 44.986 12.093 10.492 1.00 36.80 14 HIS C O 1
ATOM 1507 N N . HIS C 1 16 ? 46.604 13.606 10.107 1.00 31.68 15 HIS C N 1
ATOM 1508 C CA . HIS C 1 16 ? 45.898 14.232 8.998 1.00 27.95 15 HIS C CA 1
ATOM 1509 C C . HIS C 1 16 ? 46.726 14.162 7.722 1.00 25.91 15 HIS C C 1
ATOM 1510 O O . HIS C 1 16 ? 46.694 15.084 6.913 1.00 28.98 15 HIS C O 1
ATOM 1517 N N . ASP C 1 17 ? 47.506 13.084 7.574 1.00 30.84 16 ASP C N 1
ATOM 1518 C CA . ASP C 1 17 ? 48.336 12.833 6.392 1.00 32.85 16 ASP C CA 1
ATOM 1519 C C . ASP C 1 17 ? 49.252 14.018 6.087 1.00 28.83 16 ASP C C 1
ATOM 1520 O O . ASP C 1 17 ? 49.478 14.362 4.932 1.00 37.60 16 ASP C O 1
ATOM 1525 N N . LEU C 1 18 ? 49.801 14.635 7.140 1.00 27.43 17 LEU C N 1
ATOM 1526 C CA . LEU C 1 18 ? 50.705 15.791 7.065 1.00 25.88 17 LEU C CA 1
ATOM 1527 C C . LEU C 1 18 ? 50.055 17.025 6.451 1.00 32.06 17 LEU C C 1
ATOM 1528 O O . LEU C 1 18 ? 50.762 17.935 5.994 1.00 33.29 17 LEU C O 1
ATOM 1533 N N . ASN C 1 19 ? 48.721 17.094 6.461 1.00 27.20 18 ASN C N 1
ATOM 1534 C CA . ASN C 1 19 ? 47.967 18.232 5.929 1.00 24.57 18 ASN C CA 1
ATOM 1535 C C . ASN C 1 19 ? 47.701 19.192 7.090 1.00 32.33 18 ASN C C 1
ATOM 1536 O O . ASN C 1 19 ? 46.780 18.982 7.883 1.00 31.47 18 ASN C O 1
ATOM 1541 N N . VAL C 1 20 ? 48.475 20.284 7.154 1.00 28.52 19 VAL C N 1
ATOM 1542 C CA . VAL C 1 20 ? 48.390 21.203 8.291 1.00 25.81 19 VAL C CA 1
ATOM 1543 C C . VAL C 1 20 ? 47.087 21.999 8.267 1.00 29.22 19 VAL C C 1
ATOM 1544 O O . VAL C 1 20 ? 46.544 22.358 9.326 1.00 29.73 19 VAL C O 1
ATOM 1548 N N . SER C 1 21 ? 46.577 22.314 7.078 1.00 22.64 20 SER C N 1
ATOM 1549 C CA . SER C 1 21 ? 45.318 23.049 6.998 1.00 28.46 20 SER C CA 1
ATOM 1550 C C . SER C 1 21 ? 44.143 22.180 7.438 1.00 26.15 20 SER C C 1
ATOM 1551 O O . SER C 1 21 ? 43.278 22.642 8.182 1.00 24.30 20 SER C O 1
ATOM 1554 N N . ALA C 1 22 ? 44.106 20.907 7.034 1.00 30.24 21 ALA C N 1
ATOM 1555 C CA . ALA C 1 22 ? 43.108 20.005 7.620 1.00 27.70 21 ALA C CA 1
ATOM 1556 C C . ALA C 1 22 ? 43.306 19.884 9.132 1.00 25.87 21 ALA C C 1
ATOM 1557 O O . ALA C 1 22 ? 42.336 19.785 9.897 1.00 24.77 21 ALA C O 1
ATOM 1559 N N . THR C 1 23 ? 44.560 19.851 9.581 1.00 20.79 22 THR C N 1
ATOM 1560 C CA . THR C 1 23 ? 44.823 19.826 11.018 1.00 19.89 22 THR C CA 1
ATOM 1561 C C . THR C 1 23 ? 44.300 21.092 11.690 1.00 19.32 22 THR C C 1
ATOM 1562 O O . THR C 1 23 ? 43.647 21.031 12.739 1.00 24.80 22 THR C O 1
ATOM 1566 N N . ALA C 1 24 ? 44.608 22.257 11.115 1.00 20.95 23 ALA C N 1
ATOM 1567 C CA . ALA C 1 24 ? 44.031 23.498 11.631 1.00 20.92 23 ALA C CA 1
ATOM 1568 C C . ALA C 1 24 ? 42.515 23.408 11.662 1.00 22.71 23 ALA C C 1
ATOM 1569 O O . ALA C 1 24 ? 41.876 23.762 12.660 1.00 20.96 23 ALA C O 1
ATOM 1571 N N . GLN C 1 25 ? 41.925 22.885 10.590 1.00 20.07 24 GLN C N 1
ATOM 1572 C CA . GLN C 1 25 ? 40.471 22.806 10.519 1.00 20.37 24 GLN C CA 1
ATOM 1573 C C . GLN C 1 25 ? 39.914 21.959 11.660 1.00 27.43 24 GLN C C 1
ATOM 1574 O O . GLN C 1 25 ? 38.946 22.351 12.324 1.00 27.18 24 GLN C O 1
ATOM 1580 N N . SER C 1 26 ? 40.578 20.846 11.964 1.00 23.32 25 SER C N 1
ATOM 1581 C CA . SER C 1 26 ? 40.085 19.914 12.973 1.00 32.68 25 SER C CA 1
ATOM 1582 C C . SER C 1 26 ? 40.231 20.452 14.382 1.00 28.53 25 SER C C 1
ATOM 1583 O O . SER C 1 26 ? 39.467 20.052 15.270 1.00 27.14 25 SER C O 1
ATOM 1586 N N . LEU C 1 27 ? 41.229 21.299 14.616 1.00 25.05 26 LEU C N 1
ATOM 1587 C CA . LEU C 1 27 ? 41.513 21.857 15.931 1.00 29.12 26 LEU C CA 1
ATOM 1588 C C . LEU C 1 27 ? 40.946 23.262 16.120 1.00 35.10 26 LEU C C 1
ATOM 1589 O O . LEU C 1 27 ? 41.251 23.903 17.126 1.00 32.20 26 LEU C O 1
ATOM 1594 N N . TYR C 1 28 ? 40.153 23.761 15.169 1.00 39.47 27 TYR C N 1
ATOM 1595 C CA . TYR C 1 28 ? 39.562 25.102 15.253 1.00 39.08 27 TYR C CA 1
ATOM 1596 C C . TYR C 1 28 ? 40.624 26.166 15.538 1.00 34.76 27 TYR C C 1
ATOM 1597 O O . TYR C 1 28 ? 40.435 27.057 16.364 1.00 33.30 27 TYR C O 1
ATOM 1606 N N . THR C 1 29 ? 41.766 26.063 14.872 1.00 30.46 28 THR C N 1
ATOM 1607 C CA . THR C 1 29 ? 42.841 27.022 15.084 1.00 31.77 28 THR C CA 1
ATOM 1608 C C . THR C 1 29 ? 43.443 27.378 13.732 1.00 29.85 28 THR C C 1
ATOM 1609 O O . THR C 1 29 ? 43.101 26.792 12.705 1.00 40.38 28 THR C O 1
ATOM 1613 N N . SER C 1 30 ? 44.336 28.361 13.731 1.00 28.67 29 SER C N 1
ATOM 1614 C CA . SER C 1 30 ? 44.938 28.822 12.490 1.00 30.91 29 SER C CA 1
ATOM 1615 C C . SER C 1 30 ? 46.125 27.950 12.097 1.00 32.28 29 SER C C 1
ATOM 1616 O O . SER C 1 30 ? 46.874 27.446 12.948 1.00 38.24 29 SER C O 1
ATOM 1619 N N . GLN C 1 31 ? 46.301 27.791 10.787 1.00 28.90 30 GLN C N 1
ATOM 1620 C CA . GLN C 1 31 ? 47.465 27.075 10.275 1.00 30.01 30 GLN C CA 1
ATOM 1621 C C . GLN C 1 31 ? 48.790 27.728 10.674 1.00 37.26 30 GLN C C 1
ATOM 1622 O O . GLN C 1 31 ? 49.726 26.985 11.012 1.00 31.15 30 GLN C O 1
ATOM 1628 N N . PRO C 1 32 ? 48.970 29.057 10.578 1.00 38.35 31 PRO C N 1
ATOM 1629 C CA . PRO C 1 32 ? 50.219 29.649 11.090 1.00 31.79 31 PRO C CA 1
ATOM 1630 C C . PRO C 1 32 ? 50.442 29.351 12.557 1.00 29.87 31 PRO C C 1
ATOM 1631 O O . PRO C 1 32 ? 51.588 29.116 12.962 1.00 33.00 31 PRO C O 1
ATOM 1635 N N . GLY C 1 33 ? 49.379 29.340 13.366 1.00 27.38 32 GLY C N 1
ATOM 1636 C CA . GLY C 1 33 ? 49.533 28.992 14.773 1.00 28.47 32 GLY C CA 1
ATOM 1637 C C . GLY C 1 33 ? 50.117 27.605 14.990 1.00 32.83 32 GLY C C 1
ATOM 1638 O O . GLY C 1 33 ? 51.016 27.417 15.810 1.00 36.39 32 GLY C O 1
ATOM 1639 N N . ILE C 1 34 ? 49.610 26.614 14.260 1.00 31.18 33 ILE C N 1
ATOM 1640 C CA . ILE C 1 34 ? 50.111 25.245 14.409 1.00 30.78 33 ILE C CA 1
ATOM 1641 C C . ILE C 1 34 ? 51.574 25.165 13.995 1.00 30.16 33 ILE C C 1
ATOM 1642 O O . ILE C 1 34 ? 52.414 24.579 14.693 1.00 26.18 33 ILE C O 1
ATOM 1647 N N . SER C 1 35 ? 51.891 25.729 12.831 1.00 31.97 34 SER C N 1
ATOM 1648 C CA . SER C 1 35 ? 53.245 25.647 12.298 1.00 32.83 34 SER C CA 1
ATOM 1649 C C . SER C 1 35 ? 54.244 26.310 13.234 1.00 34.66 34 SER C C 1
ATOM 1650 O O . SER C 1 35 ? 55.394 25.870 13.346 1.00 35.11 34 SER C O 1
ATOM 1653 N N . LYS C 1 36 ? 53.831 27.400 13.878 1.00 34.97 35 LYS C N 1
ATOM 1654 C CA . LYS C 1 36 ? 54.716 28.103 14.791 1.00 32.79 35 LYS C CA 1
ATOM 1655 C C . LYS C 1 36 ? 55.009 27.253 16.017 1.00 31.64 35 LYS C C 1
ATOM 1656 O O . LYS C 1 36 ? 56.156 27.196 16.480 1.00 31.45 35 LYS C O 1
ATOM 1659 N N . GLN C 1 37 ? 54.002 26.537 16.517 1.00 25.57 36 GLN C N 1
ATOM 1660 C CA . GLN C 1 37 ? 54.209 25.735 17.714 1.00 29.53 36 GLN C CA 1
ATOM 1661 C C . GLN C 1 37 ? 55.076 24.517 17.423 1.00 33.09 36 GLN C C 1
ATOM 1662 O O . GLN C 1 37 ? 55.950 24.162 18.223 1.00 23.52 36 GLN C O 1
ATOM 1668 N N . ILE C 1 38 ? 54.894 23.912 16.254 1.00 19.95 37 ILE C N 1
ATOM 1669 C CA . ILE C 1 38 ? 55.714 22.771 15.863 1.00 27.18 37 ILE C CA 1
ATOM 1670 C C . ILE C 1 38 ? 57.174 23.189 15.727 1.00 28.74 37 ILE C C 1
ATOM 1671 O O . ILE C 1 38 ? 58.083 22.517 16.242 1.00 25.47 37 ILE C O 1
ATOM 1676 N N . ARG C 1 39 ? 57.415 24.330 15.078 1.00 30.70 38 ARG C N 1
ATOM 1677 C CA . ARG C 1 39 ? 58.779 24.821 14.904 1.00 32.42 38 ARG C CA 1
ATOM 1678 C C . ARG C 1 39 ? 59.421 25.124 16.248 1.00 30.28 38 ARG C C 1
ATOM 1679 O O . ARG C 1 39 ? 60.631 24.925 16.427 1.00 32.94 38 ARG C O 1
ATOM 1682 N N . LEU C 1 40 ? 58.633 25.631 17.199 1.00 25.99 39 LEU C N 1
ATOM 1683 C CA . LEU C 1 40 ? 59.143 25.837 18.554 1.00 29.70 39 LEU C CA 1
ATOM 1684 C C . LEU C 1 40 ? 59.564 24.515 19.199 1.00 28.02 39 LEU C C 1
ATOM 1685 O O . LEU C 1 40 ? 60.649 24.416 19.779 1.00 27.49 39 LEU C O 1
ATOM 1690 N N . LEU C 1 41 ? 58.707 23.486 19.112 1.00 28.12 40 LEU C N 1
ATOM 1691 C CA . LEU C 1 41 ? 59.048 22.170 19.653 1.00 26.16 40 LEU C CA 1
ATOM 1692 C C . LEU C 1 41 ? 60.348 21.647 19.050 1.00 29.82 40 LEU C C 1
ATOM 1693 O O . LEU C 1 41 ? 61.244 21.193 19.769 1.00 35.56 40 LEU C O 1
ATOM 1698 N N . GLU C 1 42 ? 60.472 21.710 17.724 1.00 30.45 41 GLU C N 1
ATOM 1699 C CA . GLU C 1 42 ? 61.663 21.185 17.066 1.00 32.31 41 GLU C CA 1
ATOM 1700 C C . GLU C 1 42 ? 62.914 21.946 17.494 1.00 41.39 41 GLU C C 1
ATOM 1701 O O . GLU C 1 42 ? 63.994 21.355 17.605 1.00 45.71 41 GLU C O 1
ATOM 1707 N N . ASP C 1 43 ? 62.789 23.248 17.740 1.00 35.05 42 ASP C N 1
ATOM 1708 C CA . ASP C 1 43 ? 63.913 24.008 18.277 1.00 34.98 42 ASP C CA 1
ATOM 1709 C C . ASP C 1 43 ? 64.312 23.510 19.658 1.00 35.92 42 ASP C C 1
ATOM 1710 O O . ASP C 1 43 ? 65.502 23.374 19.949 1.00 38.61 42 ASP C O 1
ATOM 1715 N N . GLU C 1 44 ? 63.331 23.217 20.520 1.00 43.07 43 GLU C N 1
ATOM 1716 C CA . GLU C 1 44 ? 63.648 22.764 21.875 1.00 41.73 43 GLU C CA 1
ATOM 1717 C C . GLU C 1 44 ? 64.280 21.371 21.871 1.00 36.48 43 GLU C C 1
ATOM 171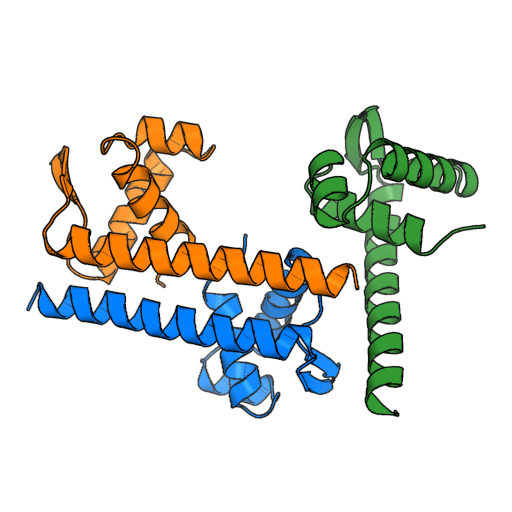8 O O . GLU C 1 44 ? 65.160 21.085 22.689 1.00 34.57 43 GLU C O 1
ATOM 1720 N N . LEU C 1 45 ? 63.828 20.485 20.971 1.00 37.72 44 LEU C N 1
ATOM 1721 C CA . LEU C 1 45 ? 64.336 19.116 20.887 1.00 33.41 44 LEU C CA 1
ATOM 1722 C C . LEU C 1 45 ? 65.624 18.982 20.084 1.00 31.93 44 LEU C C 1
ATOM 1723 O O . LEU C 1 45 ? 66.332 17.989 20.253 1.00 36.32 44 LEU C O 1
ATOM 1728 N N . GLY C 1 46 ? 65.930 19.920 19.194 1.00 30.85 45 GLY C N 1
ATOM 1729 C CA . GLY C 1 46 ? 67.113 19.766 18.368 1.00 35.14 45 GLY C CA 1
ATOM 1730 C C . GLY C 1 46 ? 66.994 18.755 17.246 1.00 40.78 45 GLY C C 1
ATOM 1731 O O . GLY C 1 46 ? 68.017 18.332 16.701 1.00 44.43 45 GLY C O 1
ATOM 1732 N N . VAL C 1 47 ? 65.775 18.344 16.886 1.00 35.56 46 VAL C N 1
ATOM 1733 C CA . VAL C 1 47 ? 65.549 17.486 15.727 1.00 32.94 46 VAL C CA 1
ATOM 1734 C C . VAL C 1 47 ? 64.261 17.924 15.051 1.00 33.01 46 VAL C C 1
ATOM 1735 O O . VAL C 1 47 ? 63.337 18.431 15.692 1.00 29.40 46 VAL C O 1
ATOM 1739 N N . GLU C 1 48 ? 64.179 17.683 13.754 1.00 32.89 47 GLU C N 1
ATOM 1740 C CA . GLU C 1 48 ? 62.932 17.920 13.054 1.00 39.09 47 GLU C CA 1
ATOM 1741 C C . GLU C 1 48 ? 62.057 16.684 13.137 1.00 34.86 47 GLU C C 1
ATOM 1742 O O . GLU C 1 48 ? 62.545 15.552 13.049 1.00 31.13 47 GLU C O 1
ATOM 1748 N N . VAL C 1 49 ? 60.768 16.916 13.374 1.00 33.82 48 VAL C N 1
ATOM 1749 C CA . VAL C 1 49 ? 59.782 15.845 13.342 1.00 32.11 48 VAL C CA 1
ATOM 1750 C C . VAL C 1 49 ? 59.327 15.576 11.911 1.00 34.93 48 VAL C C 1
ATOM 1751 O O . VAL C 1 49 ? 59.056 14.424 11.544 1.00 34.42 48 VAL C O 1
ATOM 1755 N N . PHE C 1 50 ? 59.259 16.620 11.086 1.00 36.38 49 PHE C N 1
ATOM 1756 C CA . PHE C 1 50 ? 58.788 16.537 9.708 1.00 29.96 49 PHE C CA 1
ATOM 1757 C C . PHE C 1 50 ? 59.813 17.155 8.773 1.00 35.71 49 PHE C C 1
ATOM 1758 O O . PHE C 1 50 ? 60.427 18.173 9.104 1.00 41.11 49 PHE C O 1
ATOM 1766 N N . ALA C 1 51 ? 59.976 16.563 7.595 1.00 42.15 50 ALA C N 1
ATOM 1767 C CA . ALA C 1 51 ? 60.721 17.252 6.554 1.00 44.42 50 ALA C CA 1
ATOM 1768 C C . ALA C 1 51 ? 59.828 18.358 6.013 1.00 51.29 50 A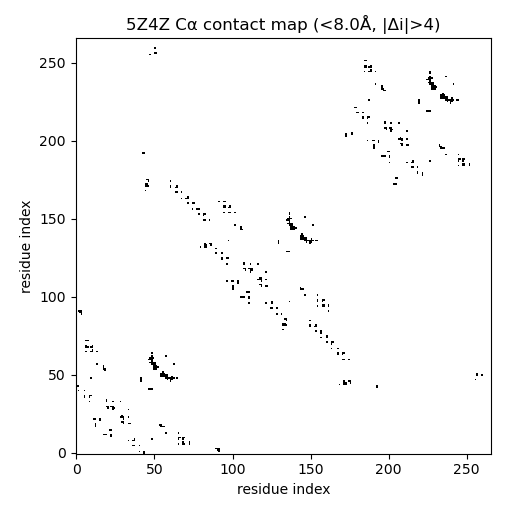LA C C 1
ATOM 1769 O O . ALA C 1 51 ? 58.607 18.190 5.913 1.00 55.11 50 ALA C O 1
ATOM 1771 N N . ARG C 1 52 ? 60.427 19.504 5.703 1.00 47.23 51 ARG C N 1
ATOM 1772 C CA . ARG C 1 52 ? 59.659 20.701 5.391 1.00 48.06 51 ARG C CA 1
ATOM 1773 C C . ARG C 1 52 ? 59.901 21.169 3.962 1.00 57.72 51 ARG C C 1
ATOM 1774 O O . ARG C 1 52 ? 60.819 20.717 3.271 1.00 67.23 51 ARG C O 1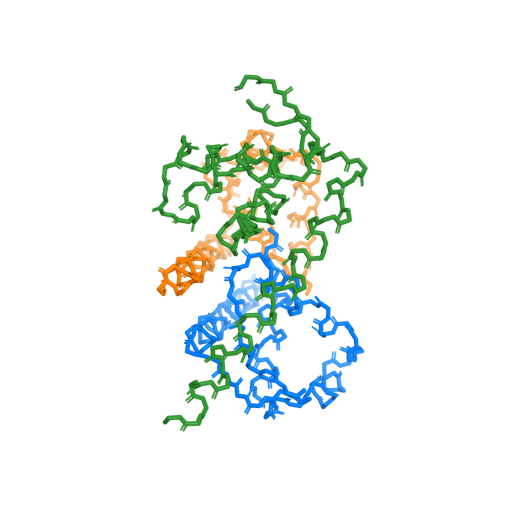
ATOM 1776 N N . SER C 1 53 ? 59.011 22.065 3.525 1.00 59.92 52 SER C N 1
ATOM 1777 C CA . SER C 1 53 ? 59.127 22.742 2.231 1.00 59.44 52 SER C CA 1
ATOM 1778 C C . SER C 1 53 ? 58.186 23.953 2.273 1.00 63.61 52 SER C C 1
ATOM 1779 O O . SER C 1 53 ? 57.036 23.872 1.840 1.00 63.67 52 SER C O 1
ATOM 1782 N N . GLY C 1 54 ? 58.694 25.064 2.797 1.00 63.60 53 GLY C N 1
ATOM 1783 C CA . GLY C 1 54 ? 57.890 26.265 2.935 1.00 63.04 53 GLY C CA 1
ATOM 1784 C C . GLY C 1 54 ? 56.757 26.126 3.935 1.00 57.35 53 GLY C C 1
ATOM 1785 O O . GLY C 1 54 ? 55.591 26.341 3.598 1.00 52.63 53 GLY C O 1
ATOM 1786 N N . HIS C 1 56 ? 54.927 23.621 3.560 1.00 52.19 55 HIS C N 1
ATOM 1787 C CA . HIS C 1 56 ? 54.362 22.278 3.512 1.00 54.67 55 HIS C CA 1
ATOM 1788 C C . HIS C 1 56 ? 55.331 21.254 4.103 1.00 52.82 55 HIS C C 1
ATOM 1789 O O . HIS C 1 56 ? 56.544 21.354 3.918 1.00 54.15 55 HIS C O 1
ATOM 1796 N N . LEU C 1 57 ? 54.781 20.282 4.826 1.00 46.38 56 LEU C N 1
ATOM 1797 C CA . LEU C 1 57 ? 55.536 19.132 5.314 1.00 48.07 56 LEU C CA 1
ATOM 1798 C C . LEU C 1 57 ? 55.492 17.989 4.307 1.00 50.30 56 LEU C C 1
ATOM 1799 O O . LEU C 1 57 ? 54.459 17.740 3.681 1.00 51.12 56 LEU C O 1
ATOM 1804 N N . THR C 1 58 ? 56.618 17.298 4.141 1.00 40.81 57 THR C N 1
ATOM 1805 C CA . THR C 1 58 ? 56.708 16.249 3.128 1.00 44.89 57 THR C CA 1
ATOM 1806 C C . THR C 1 58 ? 56.717 14.841 3.704 1.00 42.19 57 THR C C 1
ATOM 1807 O O . THR C 1 58 ? 56.128 13.939 3.110 1.00 41.28 57 THR C O 1
ATOM 1811 N N . ARG C 1 59 ? 57.354 14.623 4.853 1.00 36.74 58 ARG C N 1
ATOM 1812 C CA . ARG C 1 59 ? 57.422 13.292 5.438 1.00 35.95 58 ARG C CA 1
ATOM 1813 C C . ARG C 1 59 ? 57.780 13.426 6.911 1.00 31.36 58 ARG C C 1
ATOM 1814 O O . ARG C 1 59 ? 58.201 14.487 7.380 1.00 30.34 58 ARG C O 1
ATOM 1822 N N . VAL C 1 60 ? 57.559 12.351 7.630 1.00 31.95 59 VAL C N 1
ATOM 1823 C CA . VAL C 1 60 ? 57.971 12.223 9.018 1.00 38.48 59 VAL C CA 1
ATOM 1824 C C . VAL C 1 60 ? 59.415 11.753 9.036 1.00 35.60 59 VAL C C 1
ATOM 1825 O O . VAL C 1 60 ? 59.795 10.853 8.280 1.00 33.74 59 VAL C O 1
ATOM 1829 N N . THR C 1 61 ? 60.229 12.364 9.886 1.00 37.91 60 THR C N 1
ATOM 1830 C CA . THR C 1 61 ? 61.625 11.979 9.958 1.00 32.52 60 THR C CA 1
ATOM 1831 C C . THR C 1 61 ? 61.764 10.737 10.828 1.00 34.42 60 THR C C 1
ATOM 1832 O O . THR C 1 61 ? 60.841 10.355 11.556 1.00 35.53 60 THR C O 1
ATOM 1836 N N . PRO C 1 62 ? 62.919 10.060 10.762 1.00 38.50 61 PRO C N 1
ATOM 1837 C CA . PRO C 1 62 ? 63.124 8.910 11.667 1.00 36.45 61 PRO C CA 1
ATOM 1838 C C . PRO C 1 62 ? 62.963 9.258 13.142 1.00 37.39 61 PRO C C 1
ATOM 1839 O O . PRO C 1 62 ? 62.315 8.505 13.877 1.00 35.65 61 PRO C O 1
ATOM 1843 N N . ALA C 1 63 ? 63.509 10.380 13.606 1.00 32.56 62 ALA C N 1
ATOM 1844 C CA . ALA C 1 63 ? 63.233 10.770 14.985 1.00 30.95 62 ALA C CA 1
ATOM 1845 C C . ALA C 1 63 ? 61.759 11.114 15.172 1.00 29.61 62 ALA C C 1
ATOM 1846 O O . ALA C 1 63 ? 61.175 10.827 16.227 1.00 28.28 62 ALA C O 1
ATOM 1848 N N . GLY C 1 64 ? 61.140 11.728 14.154 1.00 29.98 63 GLY C N 1
ATOM 1849 C CA . GLY C 1 64 ? 59.744 12.112 14.275 1.00 27.34 63 GLY C CA 1
ATOM 1850 C C . GLY C 1 64 ? 58.815 10.935 14.500 1.00 29.33 63 GLY C C 1
ATOM 1851 O O . GLY C 1 64 ? 57.891 11.017 15.310 1.00 26.24 63 GLY C O 1
ATOM 1852 N N . GLU C 1 65 ? 59.071 9.814 13.818 1.00 29.07 64 GLU C N 1
ATOM 1853 C CA . GLU C 1 65 ? 58.179 8.660 13.912 1.00 34.15 64 GLU C CA 1
ATOM 1854 C C . GLU C 1 65 ? 58.041 8.181 15.351 1.00 36.16 64 GLU C C 1
ATOM 1855 O O . GLU C 1 65 ? 56.934 7.884 15.818 1.00 29.92 64 GLU C O 1
ATOM 1857 N N . ARG C 1 66 ? 59.167 8.070 16.058 1.00 29.48 65 ARG C N 1
ATOM 1858 C CA . ARG C 1 66 ? 59.146 7.638 17.445 1.00 29.20 65 ARG C CA 1
ATOM 1859 C C . ARG C 1 66 ? 58.509 8.693 18.333 1.00 27.26 65 ARG C C 1
ATOM 1860 O O . ARG C 1 66 ? 57.701 8.369 19.208 1.00 41.80 65 ARG C O 1
ATOM 1868 N N . ILE C 1 67 ? 58.898 9.956 18.149 1.00 26.36 66 ILE C N 1
ATOM 1869 C CA . ILE C 1 67 ? 58.371 11.034 18.979 1.00 24.72 66 ILE C CA 1
ATOM 1870 C C . ILE C 1 67 ? 56.860 11.140 18.813 1.00 27.20 66 ILE C C 1
ATOM 1871 O O . ILE C 1 67 ? 56.120 11.300 19.795 1.00 22.98 66 ILE C O 1
ATOM 1876 N N . ILE C 1 68 ? 56.375 11.037 17.572 1.00 29.25 67 ILE C N 1
ATOM 1877 C CA . ILE C 1 68 ? 54.935 11.080 17.331 1.00 23.53 67 ILE C CA 1
ATOM 1878 C C . ILE C 1 68 ? 54.244 9.918 18.028 1.00 29.44 67 ILE C C 1
ATOM 1879 O O . ILE C 1 68 ? 53.187 10.089 18.648 1.00 35.88 67 ILE C O 1
ATOM 1884 N N . HIS C 1 69 ? 54.834 8.722 17.952 1.00 25.56 68 HIS C N 1
ATOM 1885 C CA . HIS C 1 69 ? 54.227 7.569 18.607 1.00 33.26 68 HIS C CA 1
ATOM 1886 C C . HIS C 1 69 ? 54.110 7.783 20.109 1.00 32.35 68 HIS C C 1
ATOM 1887 O O . HIS C 1 69 ? 53.071 7.472 20.708 1.00 27.48 68 HIS C O 1
ATOM 1894 N N . THR C 1 70 ? 55.174 8.308 20.737 1.00 27.91 69 THR C N 1
ATOM 1895 C CA . THR C 1 70 ? 55.138 8.578 22.171 1.00 27.16 69 THR C CA 1
ATOM 1896 C C . THR C 1 70 ? 54.179 9.710 22.493 1.00 25.16 69 THR C C 1
ATOM 1897 O O . THR C 1 70 ? 53.504 9.681 23.529 1.00 38.42 69 THR C O 1
ATOM 1901 N N . ALA C 1 71 ? 54.134 10.732 21.632 1.00 22.19 70 ALA C N 1
ATOM 1902 C CA . ALA C 1 71 ? 53.158 11.805 21.796 1.00 28.77 70 ALA C CA 1
ATOM 1903 C C . ALA C 1 71 ? 51.739 11.253 21.861 1.00 28.18 70 ALA C C 1
ATOM 1904 O O . ALA C 1 71 ? 50.921 11.704 22.675 1.00 27.64 70 ALA C O 1
ATOM 1906 N N . GLY C 1 72 ? 51.427 10.266 21.022 1.00 30.53 71 GLY C N 1
ATOM 1907 C CA . GLY C 1 72 ? 50.101 9.677 21.077 1.00 27.85 71 GLY C CA 1
ATOM 1908 C C . GLY C 1 72 ? 49.833 8.994 22.405 1.00 29.59 71 GLY C C 1
ATOM 1909 O O . GLY C 1 72 ? 48.731 9.087 22.958 1.00 25.09 71 GLY C O 1
ATOM 1910 N N . GLU C 1 73 ? 50.825 8.266 22.918 1.00 24.62 72 GLU C N 1
ATOM 1911 C CA . GLU C 1 73 ? 50.673 7.646 24.229 1.00 27.36 72 GLU C CA 1
ATOM 1912 C C . GLU C 1 73 ? 50.411 8.690 25.306 1.00 26.93 72 GLU C C 1
ATOM 1913 O O . GLU C 1 73 ? 49.561 8.483 26.181 1.00 29.81 72 GLU C O 1
ATOM 1919 N N . ILE C 1 74 ? 51.137 9.818 25.262 1.00 29.35 73 ILE C N 1
ATOM 1920 C CA . ILE C 1 74 ? 50.933 10.890 26.240 1.00 21.20 73 ILE C CA 1
ATOM 1921 C C . ILE C 1 74 ? 49.514 11.452 26.133 1.00 24.95 73 ILE C C 1
ATOM 1922 O O . ILE C 1 74 ? 48.834 11.654 27.148 1.00 22.19 73 ILE C O 1
ATOM 1927 N N . LEU C 1 75 ? 49.036 11.690 24.905 1.00 21.96 74 LEU C N 1
ATOM 1928 C CA . LEU C 1 75 ? 47.688 12.242 24.734 1.00 30.90 74 LEU C CA 1
ATOM 1929 C C . LEU C 1 75 ? 46.610 11.283 25.250 1.00 29.04 74 LEU C C 1
ATOM 1930 O O . LEU C 1 75 ? 45.612 11.714 25.842 1.00 28.06 74 LEU C O 1
ATOM 1935 N N . ARG C 1 76 ? 46.793 9.983 25.042 1.00 24.83 75 ARG C N 1
ATOM 1936 C CA . ARG C 1 76 ? 45.855 9.014 25.607 1.00 29.93 75 ARG C CA 1
ATOM 1937 C C . ARG C 1 76 ? 45.839 9.093 27.125 1.00 33.27 75 ARG C C 1
ATOM 1938 O O . ARG C 1 76 ? 44.785 8.941 27.758 1.00 29.41 75 ARG C O 1
ATOM 1946 N N . LYS C 1 77 ? 47.006 9.331 27.729 1.00 26.79 76 LYS C N 1
ATOM 1947 C CA . LYS C 1 77 ? 47.096 9.375 29.182 1.00 27.05 76 LYS C CA 1
ATOM 1948 C C . LYS C 1 77 ? 46.526 10.678 29.738 1.00 28.49 76 LYS C C 1
ATOM 1949 O O . LYS C 1 77 ? 45.920 10.684 30.816 1.00 28.81 76 LYS C O 1
ATOM 1955 N N . VAL C 1 78 ? 46.709 11.787 29.023 1.00 23.79 77 VAL C N 1
ATOM 1956 C CA . VAL C 1 78 ? 46.046 13.031 29.402 1.00 22.04 77 VAL C CA 1
ATOM 1957 C C . VAL C 1 78 ? 44.526 12.869 29.361 1.00 27.07 77 VAL C C 1
ATOM 1958 O O . VAL C 1 78 ? 43.816 13.345 30.255 1.00 24.24 77 VAL C O 1
ATOM 1962 N N . GLU C 1 79 ? 44.006 12.178 28.339 1.00 22.84 78 GLU C N 1
ATOM 1963 C CA . GLU C 1 79 ? 42.564 11.933 28.272 1.00 32.30 78 GLU C CA 1
ATOM 1964 C C . GLU C 1 79 ? 42.086 11.069 29.439 1.00 35.74 78 GLU C C 1
ATOM 1965 O O . GLU C 1 79 ? 40.963 11.241 29.930 1.00 34.40 78 GLU C O 1
ATOM 1967 N N . SER C 1 80 ? 42.909 10.119 29.893 1.00 29.14 79 SER C N 1
ATOM 1968 C CA . SER C 1 80 ? 42.473 9.324 31.037 1.00 28.55 79 SER C CA 1
ATOM 1969 C C . SER C 1 80 ? 42.467 10.160 32.318 1.00 30.94 79 SER C C 1
ATOM 1970 O O . SER C 1 80 ? 41.608 9.954 33.187 1.00 30.69 79 SER C O 1
ATOM 1973 N N . ILE C 1 81 ? 43.393 11.124 32.444 1.00 26.52 80 ILE C N 1
ATOM 1974 C CA . ILE C 1 81 ? 43.367 12.021 33.600 1.00 27.20 80 ILE C CA 1
ATOM 1975 C C . ILE C 1 81 ? 42.066 12.810 33.628 1.00 27.93 80 ILE C C 1
ATOM 1976 O O . ILE C 1 81 ? 41.425 12.931 34.679 1.00 35.21 80 ILE C O 1
ATOM 1981 N N . LYS C 1 82 ? 41.647 13.339 32.475 1.00 28.21 81 LYS C N 1
ATOM 1982 C CA . LYS C 1 82 ? 40.348 14.007 32.403 1.00 32.45 81 LYS C CA 1
ATOM 1983 C C . LYS C 1 82 ? 39.203 13.059 32.732 1.00 30.66 81 LYS C C 1
ATOM 1984 O O . LYS C 1 82 ? 38.200 13.480 33.319 1.00 34.63 81 LYS C O 1
ATOM 1990 N N . GLN C 1 83 ? 39.324 11.780 32.358 1.00 37.07 82 GLN C N 1
ATOM 1991 C CA . GLN C 1 83 ? 38.279 10.809 32.686 1.00 29.30 82 GLN C CA 1
ATOM 1992 C C . GLN C 1 83 ? 38.235 10.502 34.171 1.00 31.49 82 GLN C C 1
ATOM 1993 O O . GLN C 1 83 ? 37.152 10.331 34.748 1.00 30.78 82 GLN C O 1
ATOM 1999 N N . ILE C 1 84 ? 39.401 10.384 34.803 1.00 32.07 83 ILE C N 1
ATOM 2000 C CA . ILE C 1 84 ? 39.423 10.166 36.243 1.00 30.35 83 ILE C CA 1
ATOM 2001 C C . ILE C 1 84 ? 38.736 11.321 36.956 1.00 30.42 83 ILE C C 1
ATOM 2002 O O . ILE C 1 84 ? 37.917 11.122 37.856 1.00 32.08 83 ILE C O 1
ATOM 2007 N N . ALA C 1 85 ? 39.074 12.550 36.570 1.00 31.70 84 ALA C N 1
ATOM 2008 C CA . ALA C 1 85 ? 38.471 13.725 37.190 1.00 32.86 84 ALA C CA 1
ATOM 2009 C C . ALA C 1 85 ? 36.958 13.751 36.995 1.00 34.33 84 ALA C C 1
ATOM 2010 O O . ALA C 1 85 ? 36.221 14.140 37.908 1.00 35.48 84 ALA C O 1
ATOM 2012 N N . GLN C 1 86 ? 36.478 13.368 35.802 1.00 30.41 85 GLN C N 1
ATOM 2013 C CA . GLN C 1 86 ? 35.039 13.281 35.565 1.00 31.79 85 GLN C CA 1
ATOM 2014 C C . GLN C 1 86 ? 34.402 12.239 36.473 1.00 37.74 85 GLN C C 1
ATOM 2015 O O . GLN C 1 86 ? 33.306 12.443 37.007 1.00 39.75 85 GLN C O 1
ATOM 2021 N N . GLU C 1 87 ? 35.068 11.103 36.638 1.00 37.39 86 GLU C N 1
ATOM 2022 C CA . GLU C 1 87 ? 34.477 9.995 37.372 1.00 41.62 86 GLU C CA 1
ATOM 2023 C C . GLU C 1 87 ? 34.325 10.320 38.856 1.00 41.45 86 GLU C C 1
ATOM 2024 O O . GLU C 1 87 ? 33.338 9.923 39.483 1.00 39.42 86 GLU C O 1
ATOM 2030 N N . PHE C 1 88 ? 35.269 11.076 39.426 1.00 39.78 87 PHE C N 1
ATOM 2031 C CA . PHE C 1 88 ? 35.293 11.386 40.854 1.00 37.44 87 PHE C CA 1
ATOM 2032 C C . PHE C 1 88 ? 34.609 12.697 41.239 1.00 37.51 87 PHE C C 1
ATOM 2033 O O . PHE C 1 88 ? 34.657 13.073 42.411 1.00 38.57 87 PHE C O 1
ATOM 2041 N N . SER C 1 89 ? 34.016 13.421 40.298 1.00 38.75 88 SER C N 1
ATOM 2042 C CA . SER C 1 89 ? 33.230 14.609 40.652 1.00 41.48 88 SER C CA 1
ATOM 2043 C C . SER C 1 89 ? 31.747 14.277 40.532 1.00 42.40 88 SER C C 1
ATOM 2044 O O . SER C 1 89 ? 31.284 13.877 39.457 1.00 42.20 88 SER C O 1
#

Solvent-accessible surface area: 14582 Å² total

CATH classification: 1.10.10.10

Foldseek 3Di:
DDDLVLLVLLLQCVVVVVDLCVSCVVVVHDSVVSVVSVVVVCVVVVHHQFPDPSTDGGDPVNVVSNVVSVVVVVVVVVVVVVVVVPDD/DDDLVLLVLLLQCQVVVVDLCVSCVVVVHHSVVSVVSVVVVCVVVVHHQFPDDVRTDGGDPVNVVSNVVSVVVVVVVVVVVVVVVVVVVD/DDDLVLLVLLLLCVVVVVPLVVSCVVVVHDSVVSVVSPVVNCVVVVHHQFPDDVGTDGGDPVNVVSNVVSVVVVVVVVVVVVVVVVVD

Secondary structure (P-SEA, 3-state):
cccaaaaaaaaaaaaacccaaaaaaaacccaaaaaaaaaaaaaaaccccccccccccccaaaaaaaaaaaaaaaaaaaaaaaaaaacc/cccaaaaaaaaaaaaacccaaaaaaaacccaaaaaaaaaaaaaaacccccccccccccccaaaaaaaaaaaaaaaaaaaaaaaaaaaaac/cccaaaaaaaaaaaaacccaaaaaaaacccaaaaaaaaaaaaaaacccccccccccccccaaaaaaaaaaaaaaaaaaaaaaaaaaac